Protein AF-A0AAY4EFX2-F1 (afdb_monomer_lite)

Organism: NCBI:txid299321

pLDDT: mean 73.31, std 17.43, range [32.59, 93.44]

Structure (mmCIF, N/CA/C/O backbone):
data_AF-A0AAY4EFX2-F1
#
_entry.id   AF-A0AAY4EFX2-F1
#
loop_
_atom_site.group_PDB
_atom_site.id
_atom_site.type_symbol
_atom_site.label_atom_id
_atom_site.label_alt_id
_atom_site.label_comp_id
_atom_site.label_asym_id
_atom_site.label_entity_id
_atom_site.label_seq_id
_atom_site.pdbx_PDB_ins_code
_atom_site.Cartn_x
_atom_site.Cartn_y
_atom_site.Cartn_z
_atom_site.occupancy
_atom_site.B_iso_or_equiv
_atom_site.auth_seq_id
_atom_site.auth_comp_id
_atom_site.auth_asym_id
_atom_site.auth_atom_id
_atom_site.pdbx_PDB_model_num
ATOM 1 N N . MET A 1 1 ? -46.826 48.406 72.264 1.00 43.81 1 MET A N 1
ATOM 2 C CA . MET A 1 1 ? -45.524 49.027 71.923 1.00 43.81 1 MET A CA 1
ATOM 3 C C . MET A 1 1 ? -44.466 47.951 71.667 1.00 43.81 1 MET A C 1
ATOM 5 O O . MET A 1 1 ? -44.009 47.354 72.629 1.00 43.81 1 MET A O 1
ATOM 9 N N . ARG A 1 2 ? -44.063 47.704 70.408 1.00 32.59 2 ARG A N 1
ATOM 10 C CA . ARG A 1 2 ? -42.670 47.373 70.015 1.00 32.59 2 ARG A CA 1
ATOM 11 C C . ARG A 1 2 ? -42.562 47.278 68.488 1.00 32.59 2 ARG A C 1
ATOM 13 O O . ARG A 1 2 ? -43.130 46.380 67.881 1.00 32.59 2 ARG A O 1
ATOM 20 N N . ARG A 1 3 ? -41.827 48.219 67.885 1.00 42.00 3 ARG A N 1
ATOM 21 C CA . ARG A 1 3 ? -41.323 48.131 66.506 1.00 42.00 3 ARG A CA 1
ATOM 22 C C . ARG A 1 3 ? -40.367 46.937 66.385 1.00 42.00 3 ARG A C 1
ATOM 24 O O . ARG A 1 3 ? -39.580 46.717 67.307 1.00 42.00 3 ARG A O 1
ATOM 31 N N . ARG A 1 4 ? -40.330 46.273 65.226 1.00 37.25 4 ARG A N 1
ATOM 32 C CA . ARG A 1 4 ? -39.107 45.631 64.718 1.00 37.25 4 ARG A CA 1
ATOM 33 C C . ARG A 1 4 ? -39.118 45.542 63.185 1.00 37.25 4 ARG A C 1
ATOM 35 O O . ARG A 1 4 ? -39.788 44.699 62.614 1.00 37.25 4 ARG A O 1
ATOM 42 N N . GLY A 1 5 ? -38.411 46.493 62.572 1.00 35.88 5 GLY A N 1
ATOM 43 C CA . GLY A 1 5 ? -37.223 46.231 61.751 1.00 35.88 5 GLY A CA 1
ATOM 44 C C . GLY A 1 5 ? -37.360 45.410 60.468 1.00 35.88 5 GLY A C 1
ATOM 45 O O . GLY A 1 5 ? -37.494 44.196 60.510 1.00 35.88 5 GLY A O 1
ATOM 46 N N . VAL A 1 6 ? -37.156 46.114 59.355 1.00 45.12 6 VAL A N 1
ATOM 47 C CA . VAL A 1 6 ? -36.721 45.650 58.029 1.00 45.12 6 VAL A CA 1
ATOM 48 C C . VAL A 1 6 ? -35.580 44.622 58.106 1.00 45.12 6 VAL A C 1
ATOM 50 O O . VAL A 1 6 ? -34.599 44.849 58.817 1.00 45.12 6 VAL A O 1
ATOM 53 N N . ARG A 1 7 ? -35.639 43.570 57.278 1.00 34.06 7 ARG A N 1
ATOM 54 C CA . ARG A 1 7 ? -34.443 42.971 56.664 1.00 34.06 7 ARG A CA 1
ATOM 55 C C . ARG A 1 7 ? -34.793 42.368 55.301 1.00 34.06 7 ARG A C 1
ATOM 57 O O . ARG A 1 7 ? -35.353 41.283 55.217 1.00 34.06 7 ARG A O 1
ATOM 64 N N . HIS A 1 8 ? -34.444 43.103 54.246 1.00 44.38 8 HIS A N 1
ATOM 65 C CA . HIS A 1 8 ? -34.065 42.505 52.970 1.00 44.38 8 HIS A CA 1
ATOM 66 C C . HIS A 1 8 ? -32.881 41.567 53.226 1.00 44.38 8 HIS A C 1
ATOM 68 O O . HIS A 1 8 ? -31.877 42.010 53.781 1.00 44.38 8 HIS A O 1
ATOM 74 N N . GLN A 1 9 ? -32.974 40.312 52.802 1.00 36.19 9 GLN A N 1
ATOM 75 C CA . GLN A 1 9 ? -31.798 39.494 52.533 1.00 36.19 9 GLN A CA 1
ATOM 76 C C . GLN A 1 9 ? -32.122 38.643 51.304 1.00 36.19 9 GLN A C 1
ATOM 78 O O . GLN A 1 9 ? -32.978 37.765 51.338 1.00 36.19 9 GLN A O 1
ATOM 83 N N . ASN A 1 10 ? -31.510 39.031 50.188 1.00 38.47 10 ASN A N 1
ATOM 84 C CA . ASN A 1 10 ? -31.510 38.299 48.933 1.00 38.47 10 ASN A CA 1
ATOM 85 C C . ASN A 1 10 ? -30.696 37.012 49.129 1.00 38.47 10 ASN A C 1
ATOM 87 O O . ASN A 1 10 ? -29.470 37.068 49.093 1.00 38.47 10 ASN A O 1
ATOM 91 N N . ASP A 1 11 ? -31.362 35.876 49.314 1.00 40.19 11 ASP A N 1
ATOM 92 C CA . ASP A 1 11 ? -30.741 34.549 49.262 1.00 40.19 11 ASP A CA 1
ATOM 93 C C . ASP A 1 11 ? -31.012 33.924 47.887 1.00 40.19 11 ASP A C 1
ATOM 95 O O . ASP A 1 11 ? -31.905 33.102 47.707 1.00 40.19 11 ASP A O 1
ATOM 99 N N . ALA A 1 12 ? -30.255 34.372 46.884 1.00 46.28 12 ALA A N 1
ATOM 100 C CA . ALA A 1 12 ? -30.229 33.780 45.545 1.00 46.28 12 ALA A CA 1
ATOM 101 C C . ALA A 1 12 ? -28.812 33.498 44.970 1.00 46.28 12 ALA A C 1
ATOM 103 O O . ALA A 1 12 ? -28.616 33.742 43.782 1.00 46.28 12 ALA A O 1
ATOM 104 N N . PRO A 1 13 ? -27.811 32.994 45.731 1.00 45.12 13 PRO A N 1
ATOM 105 C CA . PRO A 1 13 ? -26.557 32.528 45.121 1.00 45.12 13 PRO A CA 1
ATOM 106 C C . PRO A 1 13 ? -26.466 31.001 44.925 1.00 45.12 13 PRO A C 1
ATOM 108 O O . PRO A 1 13 ? -25.757 30.554 44.032 1.00 45.12 13 PRO A O 1
ATOM 111 N N . HIS A 1 14 ? -27.184 30.176 45.701 1.00 46.31 14 HIS A N 1
ATOM 112 C CA . HIS A 1 14 ? -26.973 28.715 45.676 1.00 46.31 14 HIS A CA 1
ATOM 113 C C . HIS A 1 14 ? -27.706 27.965 44.549 1.00 46.31 14 HIS A C 1
ATOM 115 O O . HIS A 1 14 ? -27.205 26.952 44.067 1.00 46.31 14 HIS A O 1
ATOM 121 N N . ASP A 1 15 ? -28.865 28.453 44.100 1.00 48.78 15 ASP A N 1
ATOM 122 C CA . ASP A 1 15 ? -29.673 27.772 43.071 1.00 48.78 15 ASP A CA 1
ATOM 123 C C . ASP A 1 15 ? -29.119 27.990 41.646 1.00 48.78 15 ASP A C 1
ATOM 125 O O . ASP A 1 15 ? -29.283 27.161 40.752 1.00 48.78 15 ASP A O 1
ATOM 129 N N . PHE A 1 16 ? -28.396 29.095 41.432 1.00 50.09 16 PHE A N 1
ATOM 130 C CA . PHE A 1 16 ? -27.839 29.455 40.127 1.00 50.09 16 PHE A CA 1
ATOM 131 C C . PHE A 1 16 ? -26.567 28.660 39.791 1.00 50.09 16 PHE A C 1
ATOM 133 O O . PHE A 1 16 ? -26.423 28.211 38.658 1.00 50.09 16 PHE A O 1
ATOM 140 N N . GLU A 1 17 ? -25.707 28.403 40.780 1.00 49.78 17 GLU A N 1
ATOM 141 C CA . GLU A 1 17 ? -24.505 27.556 40.662 1.00 49.78 17 GLU A CA 1
ATOM 142 C C . GLU A 1 17 ? -24.853 26.080 40.406 1.00 49.78 17 GLU A C 1
ATOM 144 O O . GLU A 1 17 ? -24.257 25.423 39.547 1.00 49.78 17 GLU A O 1
ATOM 149 N N . LEU A 1 18 ? -25.882 25.566 41.092 1.00 53.97 18 LEU A N 1
ATOM 150 C CA . LEU A 1 18 ? -26.442 24.238 40.824 1.00 53.97 18 LEU A CA 1
ATOM 151 C C . LEU A 1 18 ? -27.019 24.172 39.409 1.00 53.97 18 LEU A C 1
ATOM 153 O O . LEU A 1 18 ? -26.744 23.219 38.683 1.00 53.97 18 LEU A O 1
ATOM 157 N N . ARG A 1 19 ? -27.757 25.199 38.972 1.00 52.94 19 ARG A N 1
ATOM 158 C CA . ARG A 1 19 ? -28.318 25.250 37.616 1.00 52.94 19 ARG A CA 1
ATOM 159 C C . ARG A 1 19 ? -27.248 25.390 36.528 1.00 52.94 19 ARG A C 1
ATOM 161 O O . ARG A 1 19 ? -27.403 24.754 35.492 1.00 52.94 19 ARG A O 1
ATOM 168 N N . TRP A 1 20 ? -26.154 26.120 36.755 1.00 45.62 20 TRP A N 1
ATOM 169 C CA . TRP A 1 20 ? -24.999 26.190 35.842 1.00 45.62 20 TRP A CA 1
ATOM 170 C C . TRP A 1 20 ? -24.216 24.877 35.775 1.00 45.62 20 TRP A C 1
ATOM 172 O O . TRP A 1 20 ? -23.903 24.410 34.680 1.00 45.62 20 TRP A O 1
ATOM 182 N N . SER A 1 21 ? -23.982 24.224 36.916 1.00 54.12 21 SER A N 1
ATOM 183 C CA . SER A 1 21 ? -23.354 22.895 36.972 1.00 54.12 21 SER A CA 1
ATOM 184 C C . SER A 1 21 ? -24.217 21.827 36.287 1.00 54.12 21 SER A C 1
ATOM 186 O O . SER A 1 21 ? -23.715 20.947 35.583 1.00 54.12 21 SER A O 1
ATOM 188 N N . ILE A 1 22 ? -25.541 21.917 36.433 1.00 58.03 22 ILE A N 1
ATOM 189 C CA . ILE A 1 22 ? -26.504 21.035 35.766 1.00 58.03 22 ILE A CA 1
ATOM 190 C C . ILE A 1 22 ? -26.569 21.335 34.257 1.00 58.03 22 ILE A C 1
ATOM 192 O O . ILE A 1 22 ? -26.544 20.404 33.457 1.00 58.03 22 ILE A O 1
ATOM 196 N N . MET A 1 23 ? -26.579 22.603 33.838 1.00 54.47 23 MET A N 1
ATOM 197 C CA . MET A 1 23 ? -26.580 22.986 32.417 1.00 54.47 23 MET A CA 1
ATOM 198 C C . MET A 1 23 ? -25.284 22.540 31.714 1.00 54.47 23 MET A C 1
ATOM 200 O O . MET A 1 23 ? -25.347 21.943 30.640 1.00 54.47 23 MET A O 1
ATOM 204 N N . GLY A 1 24 ? -24.122 22.718 32.356 1.00 52.56 24 GLY A N 1
ATOM 205 C CA . GLY A 1 24 ? -22.825 22.262 31.842 1.00 52.56 24 GLY A CA 1
ATOM 206 C C . GLY A 1 24 ? -22.696 20.736 31.771 1.00 52.56 24 GLY A C 1
ATOM 207 O O . GLY A 1 24 ? -22.129 20.200 30.820 1.00 52.56 24 GLY A O 1
ATOM 208 N N . THR A 1 25 ? -23.282 19.998 32.722 1.00 56.84 25 THR A N 1
ATOM 209 C CA . THR A 1 25 ? -23.308 18.524 32.670 1.00 56.84 25 THR A CA 1
ATOM 210 C C . THR A 1 25 ? -24.313 17.973 31.657 1.00 56.84 25 THR A C 1
ATOM 212 O O . THR A 1 25 ? -24.047 16.924 31.064 1.00 56.84 25 THR A O 1
ATOM 215 N N . MET A 1 26 ? -25.441 18.650 31.412 1.00 52.22 26 MET A N 1
ATOM 216 C CA . MET A 1 26 ? -26.402 18.252 30.375 1.00 52.22 26 MET A CA 1
ATOM 217 C C . MET A 1 26 ? -25.864 18.504 28.959 1.00 52.22 26 MET A C 1
ATOM 219 O O . MET A 1 26 ? -26.000 17.629 28.100 1.00 52.22 26 MET A O 1
ATOM 223 N N . GLU A 1 27 ? -25.195 19.636 28.720 1.00 58.16 27 GLU A N 1
ATOM 224 C CA . GLU A 1 27 ? -24.593 19.951 27.419 1.00 58.16 27 GLU A CA 1
ATOM 225 C C . GLU A 1 27 ? -23.471 18.960 27.075 1.00 58.16 27 GLU A C 1
ATOM 227 O O . GLU A 1 27 ? -23.498 18.342 26.008 1.00 58.16 27 GLU A O 1
ATOM 232 N N . ASN A 1 28 ? -22.576 18.669 28.026 1.00 59.25 28 ASN A N 1
ATOM 233 C CA . ASN A 1 28 ? -21.470 17.733 27.815 1.00 59.25 28 ASN A CA 1
ATOM 234 C C . ASN A 1 28 ? -21.953 16.284 27.590 1.00 59.25 28 ASN A C 1
ATOM 236 O O . ASN A 1 28 ? -21.441 15.583 26.717 1.00 59.25 28 ASN A O 1
ATOM 240 N N . ARG A 1 29 ? -23.002 15.831 28.301 1.00 55.69 29 ARG A N 1
ATOM 241 C CA . ARG A 1 29 ? -23.616 14.516 28.037 1.00 55.69 29 ARG A CA 1
ATOM 242 C C . ARG A 1 29 ? -24.271 14.449 26.664 1.00 55.69 29 ARG A C 1
ATOM 244 O O . ARG A 1 29 ? -24.104 13.443 25.987 1.00 55.69 29 ARG A O 1
ATOM 251 N N . SER A 1 30 ? -24.969 15.495 26.228 1.00 60.31 30 SER A N 1
ATOM 252 C CA . SER A 1 30 ? -25.620 15.517 24.911 1.00 60.31 30 SER A CA 1
ATOM 253 C C . SER A 1 30 ? -24.613 15.485 23.750 1.00 60.31 30 SER A C 1
ATOM 255 O O . SER A 1 30 ? -24.856 14.827 22.735 1.00 60.31 30 SER A O 1
ATOM 257 N N . LEU A 1 31 ? -23.448 16.118 23.924 1.00 60.69 31 LEU A N 1
ATOM 258 C CA . LEU A 1 31 ? -22.344 16.094 22.965 1.00 60.69 31 LEU A CA 1
ATOM 259 C C . LEU A 1 31 ? -21.610 14.749 22.976 1.00 60.69 31 LEU A C 1
ATOM 261 O O . LEU A 1 31 ? -21.367 14.193 21.907 1.00 60.69 31 LEU A O 1
ATOM 265 N N . LEU A 1 32 ? -21.350 14.161 24.149 1.00 59.19 32 LEU A N 1
ATOM 266 C CA . LEU A 1 32 ? -20.822 12.794 24.261 1.00 59.19 32 LEU A CA 1
ATOM 267 C C . LEU A 1 32 ? -21.775 11.765 23.635 1.00 59.19 32 LEU A C 1
ATOM 269 O O . LEU A 1 32 ? -21.337 10.855 22.933 1.00 59.19 32 LEU A O 1
ATOM 273 N N . GLN A 1 33 ? -23.084 11.938 23.818 1.00 58.78 33 GLN A N 1
ATOM 274 C CA . GLN A 1 33 ? -24.111 11.072 23.241 1.00 58.78 33 GLN A CA 1
ATOM 275 C C . GLN A 1 33 ? -24.205 11.236 21.714 1.00 58.78 33 GLN A C 1
ATOM 277 O O . GLN A 1 33 ? -24.457 10.258 21.013 1.00 58.78 33 GLN A O 1
ATOM 282 N N . ARG A 1 34 ? -23.920 12.433 21.177 1.00 54.06 34 ARG A N 1
ATOM 283 C CA . ARG A 1 34 ? -23.767 12.665 19.728 1.00 54.06 34 ARG A CA 1
ATOM 284 C C . ARG A 1 34 ? -22.459 12.114 19.160 1.00 54.06 34 ARG A C 1
ATOM 286 O O . ARG A 1 34 ? -22.487 11.570 18.065 1.00 54.06 34 ARG A O 1
ATOM 293 N N . MET A 1 35 ? -21.340 12.190 19.883 1.00 54.47 35 MET A N 1
ATOM 294 C CA . MET A 1 35 ? -20.068 11.585 19.451 1.00 54.47 35 MET A CA 1
ATOM 295 C C . MET A 1 35 ? -20.099 10.049 19.516 1.00 54.47 35 MET A C 1
ATOM 297 O O . MET A 1 35 ? -19.477 9.384 18.694 1.00 54.47 35 MET A O 1
ATOM 301 N N . SER A 1 36 ? -20.872 9.477 20.448 1.00 55.66 36 SER A N 1
ATOM 302 C CA . SER A 1 36 ? -21.152 8.035 20.528 1.00 55.66 36 SER A CA 1
ATOM 303 C C . SER A 1 36 ? -21.983 7.526 19.346 1.00 55.66 36 SER A C 1
ATOM 305 O O . SER A 1 36 ? -21.881 6.350 18.990 1.00 55.66 36 SER A O 1
ATOM 307 N N . GLN A 1 37 ? -22.768 8.398 18.709 1.00 52.84 37 GLN A N 1
ATOM 308 C CA . GLN A 1 37 ? -23.411 8.123 17.429 1.00 52.84 37 GLN A CA 1
ATOM 309 C C . GLN A 1 37 ? -22.451 8.413 16.271 1.00 52.84 37 GLN A C 1
ATOM 311 O O . GLN A 1 37 ? -22.766 9.167 15.352 1.00 52.84 37 GLN A O 1
ATOM 316 N N . ALA A 1 38 ? -21.284 7.765 16.271 1.00 53.69 38 ALA A N 1
ATOM 317 C CA . ALA A 1 38 ? -20.616 7.504 15.005 1.00 53.69 38 ALA A CA 1
ATOM 318 C C . ALA A 1 38 ? -21.643 6.773 14.117 1.00 53.69 38 ALA A C 1
ATOM 320 O O . ALA A 1 38 ? -22.212 5.772 14.575 1.00 53.69 38 ALA A O 1
ATOM 321 N N . PRO A 1 39 ? -21.955 7.262 12.900 1.00 58.03 39 PRO A N 1
ATOM 322 C CA . PRO A 1 39 ? -22.850 6.554 11.998 1.00 58.03 39 PRO A CA 1
ATOM 323 C C . PRO A 1 39 ? -22.307 5.137 11.873 1.00 58.03 39 PRO A C 1
ATOM 325 O O . PRO A 1 39 ? -21.184 4.970 11.403 1.00 58.03 39 PRO A O 1
ATOM 328 N N . ARG A 1 40 ? -23.043 4.124 12.355 1.00 57.47 40 ARG A N 1
ATOM 329 C CA . ARG A 1 40 ? -22.640 2.732 12.140 1.00 57.47 40 ARG A CA 1
ATOM 330 C C . ARG A 1 40 ? -22.574 2.577 10.623 1.00 57.47 40 ARG A C 1
ATOM 332 O O . ARG A 1 40 ? -23.629 2.695 9.993 1.00 57.47 40 ARG A O 1
ATOM 339 N N . PRO A 1 41 ? -21.380 2.420 10.021 1.00 62.03 41 PRO A N 1
ATOM 340 C CA . PRO A 1 41 ? -21.295 2.289 8.580 1.00 62.03 41 PRO A CA 1
ATOM 341 C C . PRO A 1 41 ? -22.174 1.107 8.191 1.00 62.03 41 PRO A C 1
ATOM 343 O O . PRO A 1 41 ? -22.171 0.071 8.862 1.00 62.03 41 PRO A O 1
ATOM 346 N N . SER A 1 42 ? -22.990 1.292 7.158 1.00 79.06 42 SER A N 1
ATOM 347 C CA . SER A 1 42 ? -23.932 0.277 6.703 1.00 79.06 42 SER A CA 1
ATOM 348 C C . SER A 1 42 ? -23.177 -1.041 6.516 1.00 79.06 42 SER A C 1
ATOM 350 O O . SER A 1 42 ? -22.123 -1.050 5.883 1.00 79.06 42 SER A O 1
ATOM 352 N N . VAL A 1 43 ? -23.707 -2.160 7.017 1.00 81.19 43 VAL A N 1
ATOM 353 C CA . VAL A 1 43 ? -23.150 -3.508 6.778 1.00 81.19 43 VAL A CA 1
ATOM 354 C C . VAL A 1 43 ? -22.694 -3.723 5.320 1.00 81.19 43 VAL A C 1
ATOM 356 O O . VAL A 1 43 ? -21.578 -4.207 5.129 1.00 81.19 43 VAL A O 1
ATOM 359 N N . PRO A 1 44 ? -23.446 -3.299 4.277 1.00 83.06 44 PRO A N 1
ATOM 360 C CA . PRO A 1 44 ? -22.957 -3.393 2.899 1.00 83.06 44 PRO A CA 1
ATOM 361 C C . PRO A 1 44 ? -21.695 -2.561 2.624 1.00 83.06 44 PRO A C 1
ATOM 363 O O . PRO A 1 44 ? -20.811 -3.036 1.923 1.00 83.06 44 PRO A O 1
ATOM 366 N N . VAL A 1 45 ? -21.557 -1.362 3.197 1.00 84.88 45 VAL A N 1
ATOM 367 C CA . VAL A 1 45 ? -20.355 -0.517 3.053 1.00 84.88 45 VAL A CA 1
ATOM 368 C C . VAL A 1 45 ? -19.138 -1.194 3.683 1.00 84.88 45 VAL A C 1
ATOM 370 O O . VAL A 1 45 ? -18.060 -1.192 3.091 1.00 84.88 45 VAL A O 1
ATOM 373 N N . LEU A 1 46 ? -19.310 -1.837 4.841 1.00 81.75 46 LEU A N 1
ATOM 374 C CA . LEU A 1 46 ? -18.244 -2.602 5.489 1.00 81.75 46 LEU A CA 1
ATOM 375 C C . LEU A 1 46 ? -17.795 -3.791 4.631 1.00 81.75 46 LEU A C 1
ATOM 377 O O . LEU A 1 46 ? -16.596 -3.966 4.414 1.00 81.75 46 LEU A O 1
ATOM 381 N N . ILE A 1 47 ? -18.739 -4.562 4.085 1.00 84.62 47 ILE A N 1
ATOM 382 C CA . ILE A 1 47 ? -18.437 -5.697 3.198 1.00 84.62 47 ILE A CA 1
ATOM 383 C C . ILE A 1 47 ? -17.713 -5.214 1.938 1.00 84.62 47 ILE A C 1
ATOM 385 O O . ILE A 1 47 ? -16.671 -5.758 1.578 1.00 84.62 47 ILE A O 1
ATOM 389 N N . ILE A 1 48 ? -18.221 -4.157 1.302 1.00 85.81 48 ILE A N 1
ATOM 390 C CA . ILE A 1 48 ? -17.615 -3.567 0.107 1.00 85.81 48 ILE A CA 1
ATOM 391 C C . ILE A 1 48 ? -16.181 -3.108 0.411 1.00 85.81 48 ILE A C 1
ATOM 393 O O . ILE A 1 48 ? -15.260 -3.455 -0.326 1.00 85.81 48 ILE A O 1
ATOM 397 N N . SER A 1 49 ? -15.960 -2.402 1.524 1.00 85.12 49 SER A N 1
ATOM 398 C CA . SER A 1 49 ? -14.621 -1.944 1.921 1.00 85.12 49 SER A CA 1
ATOM 399 C C . SER A 1 49 ? -13.639 -3.101 2.146 1.00 85.12 49 SER A C 1
ATOM 401 O O . SER A 1 49 ? -12.491 -3.028 1.705 1.00 85.12 49 SER A O 1
ATOM 403 N N . LYS A 1 50 ? -14.098 -4.204 2.754 1.00 84.12 50 LYS A N 1
ATOM 404 C CA . LYS A 1 50 ? -13.305 -5.424 2.957 1.00 84.12 50 LYS A CA 1
ATOM 405 C C . LYS A 1 50 ? -12.937 -6.087 1.631 1.00 84.12 50 LYS A C 1
ATOM 407 O O . LYS A 1 50 ? -11.789 -6.484 1.463 1.00 84.12 50 LYS A O 1
ATOM 412 N N . ILE A 1 51 ? -13.870 -6.168 0.680 1.00 86.88 51 ILE A N 1
ATOM 41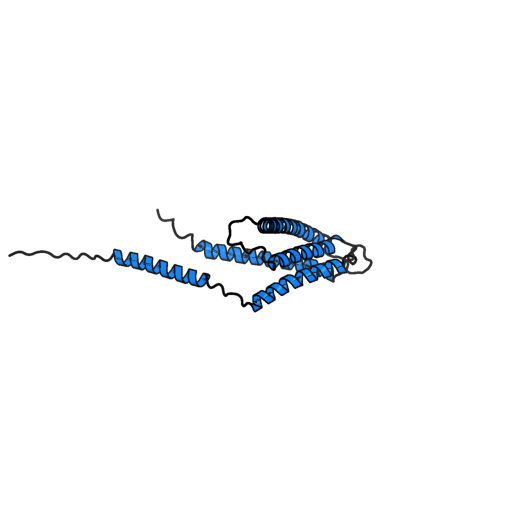3 C CA . ILE A 1 51 ? -13.603 -6.729 -0.654 1.00 86.88 51 ILE A CA 1
ATOM 414 C C . ILE A 1 51 ? -12.549 -5.894 -1.384 1.00 86.88 51 ILE A C 1
ATOM 416 O O . ILE A 1 51 ? -11.586 -6.454 -1.904 1.00 86.88 51 ILE A O 1
ATOM 420 N N . PHE A 1 52 ? -12.680 -4.565 -1.380 1.00 85.38 52 PHE A N 1
ATOM 421 C CA . PHE A 1 52 ? -11.684 -3.683 -1.994 1.00 85.38 52 PHE A CA 1
ATOM 422 C C . PHE A 1 52 ? -10.302 -3.825 -1.345 1.00 85.38 52 PHE A C 1
ATOM 424 O O . PHE A 1 52 ? -9.301 -3.894 -2.061 1.00 85.38 52 PHE A O 1
ATOM 431 N N . MET A 1 53 ? -10.240 -3.944 -0.014 1.00 83.50 53 MET A N 1
ATOM 432 C CA . MET A 1 53 ? -8.986 -4.186 0.706 1.00 83.50 53 MET A CA 1
ATOM 433 C C . MET A 1 53 ? -8.304 -5.501 0.328 1.00 83.50 53 MET A C 1
ATOM 435 O O . MET A 1 53 ? -7.085 -5.566 0.401 1.00 83.50 53 MET A O 1
ATOM 439 N N . VAL A 1 54 ? -9.052 -6.527 -0.085 1.00 87.50 54 VAL A N 1
ATOM 440 C CA . VAL A 1 54 ? -8.497 -7.823 -0.514 1.00 87.50 54 VAL A CA 1
ATOM 441 C C . VAL A 1 54 ? -8.186 -7.839 -2.014 1.00 87.50 54 VAL A C 1
ATOM 443 O O . VAL A 1 54 ? -7.198 -8.435 -2.433 1.00 87.50 54 VAL A O 1
ATOM 446 N N . ALA A 1 55 ? -8.970 -7.145 -2.839 1.00 90.75 55 ALA A N 1
ATOM 447 C CA . ALA A 1 55 ? -8.752 -7.083 -4.283 1.00 90.75 55 ALA A CA 1
ATOM 448 C C . ALA A 1 55 ? -7.421 -6.402 -4.646 1.00 90.75 55 ALA A C 1
ATOM 450 O O . ALA A 1 55 ? -6.672 -6.908 -5.481 1.00 90.75 55 ALA A O 1
ATOM 451 N N . LEU A 1 56 ? -7.093 -5.285 -3.988 1.00 87.62 56 LEU A N 1
ATOM 452 C CA . LEU A 1 56 ? -5.842 -4.556 -4.217 1.00 87.62 56 LEU A CA 1
ATOM 453 C C . LEU A 1 56 ? -4.584 -5.425 -4.015 1.00 87.62 56 LEU A C 1
ATOM 455 O O . LEU A 1 56 ? -3.789 -5.528 -4.953 1.00 87.62 56 LEU A O 1
ATOM 459 N N . PRO A 1 57 ? -4.382 -6.112 -2.878 1.00 89.94 57 PRO A N 1
ATOM 460 C CA . PRO A 1 57 ? -3.192 -6.925 -2.678 1.00 89.94 57 PRO A CA 1
ATOM 461 C C . PRO A 1 57 ? -3.178 -8.176 -3.571 1.00 89.94 57 PRO A C 1
ATOM 463 O O . PRO A 1 57 ? -2.101 -8.586 -3.996 1.00 89.94 57 PRO A O 1
ATOM 466 N N . ILE A 1 58 ? -4.333 -8.723 -3.983 1.00 91.75 58 ILE A N 1
ATOM 467 C CA . ILE A 1 58 ? -4.375 -9.771 -5.024 1.00 91.75 58 ILE A CA 1
ATOM 468 C C . ILE A 1 58 ? -3.790 -9.249 -6.338 1.00 91.75 58 ILE A C 1
ATOM 470 O O . ILE A 1 58 ? -2.954 -9.917 -6.947 1.00 91.75 58 ILE A O 1
ATOM 474 N N . THR A 1 59 ? -4.181 -8.044 -6.767 1.00 92.25 59 THR A N 1
ATOM 475 C CA . THR A 1 59 ? -3.612 -7.451 -7.986 1.00 92.25 59 THR A CA 1
ATOM 476 C C . THR A 1 59 ? -2.115 -7.182 -7.853 1.00 92.25 59 THR A C 1
ATOM 478 O O . THR A 1 59 ? -1.381 -7.431 -8.806 1.00 92.25 59 THR A O 1
ATOM 481 N N . GLN A 1 60 ? -1.633 -6.770 -6.673 1.00 90.44 60 GLN A N 1
ATOM 482 C CA . GLN A 1 60 ? -0.198 -6.607 -6.415 1.00 90.44 60 GLN A CA 1
ATOM 483 C C . GLN A 1 60 ? 0.563 -7.929 -6.553 1.00 90.44 60 GLN A C 1
ATOM 485 O O . G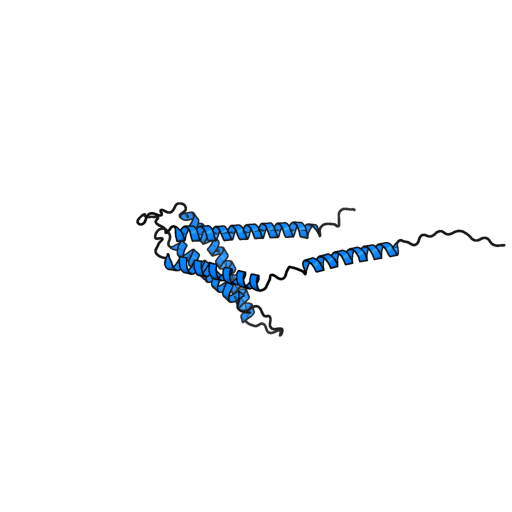LN A 1 60 ? 1.595 -7.976 -7.220 1.00 90.44 60 GLN A O 1
ATOM 490 N N . VAL A 1 61 ? 0.030 -9.019 -5.996 1.00 93.25 61 VAL A N 1
ATOM 491 C CA . VAL A 1 61 ? 0.638 -10.352 -6.105 1.00 93.25 61 VAL A CA 1
ATOM 492 C C . VAL A 1 61 ? 0.626 -10.858 -7.550 1.00 93.25 61 VAL A C 1
ATOM 494 O O . VAL A 1 61 ? 1.634 -11.377 -8.035 1.00 93.25 61 VAL A O 1
ATOM 497 N N . ALA A 1 62 ? -0.479 -10.670 -8.273 1.00 93.44 62 ALA A N 1
ATOM 498 C CA . ALA A 1 62 ? -0.590 -11.071 -9.674 1.00 93.44 62 ALA A CA 1
ATOM 499 C C . ALA A 1 62 ? 0.391 -10.294 -10.567 1.00 93.44 62 ALA A C 1
ATOM 501 O O . ALA A 1 62 ? 1.154 -10.896 -11.315 1.00 93.44 62 ALA A O 1
ATOM 502 N N . ILE A 1 63 ? 0.434 -8.964 -10.451 1.00 90.56 63 ILE A N 1
ATOM 503 C CA . ILE A 1 63 ? 1.341 -8.125 -11.247 1.00 90.56 63 ILE A CA 1
ATOM 504 C C . ILE A 1 63 ? 2.801 -8.415 -10.880 1.00 90.56 63 ILE A C 1
ATOM 506 O O . ILE A 1 63 ? 3.629 -8.579 -11.773 1.00 90.56 63 ILE A O 1
ATOM 510 N N . GLY A 1 64 ? 3.120 -8.538 -9.589 1.00 88.25 64 GLY A N 1
ATOM 511 C CA . GLY A 1 64 ? 4.475 -8.843 -9.129 1.00 88.25 64 GLY A CA 1
ATOM 512 C C . GLY A 1 64 ? 4.989 -10.203 -9.610 1.00 88.25 64 GLY A C 1
ATOM 513 O O . GLY A 1 64 ? 6.166 -10.320 -9.938 1.00 88.25 64 GLY A O 1
ATOM 514 N N . SER A 1 65 ? 4.118 -11.216 -9.700 1.00 89.38 65 SER A N 1
ATOM 515 C CA . SER A 1 65 ? 4.488 -12.566 -10.157 1.00 89.38 65 SER A CA 1
ATOM 516 C C . SER A 1 65 ? 4.545 -12.705 -11.680 1.00 89.38 65 SER A C 1
ATOM 518 O O . SER A 1 65 ? 5.480 -13.318 -12.193 1.00 89.38 65 SER A O 1
ATOM 520 N N . VAL A 1 66 ? 3.589 -12.123 -12.413 1.00 88.25 66 VAL A N 1
ATOM 521 C CA . VAL A 1 66 ? 3.536 -12.204 -13.883 1.00 88.25 66 VAL A CA 1
ATOM 522 C C . VAL A 1 66 ? 4.689 -11.429 -14.512 1.00 88.25 66 VAL A C 1
ATOM 524 O O . VAL A 1 66 ? 5.391 -11.964 -15.363 1.00 88.25 66 VAL A O 1
ATOM 527 N N . TYR A 1 67 ? 4.939 -10.205 -14.046 1.00 83.94 67 TYR A N 1
ATOM 528 C CA . TYR A 1 67 ? 5.957 -9.320 -14.619 1.00 83.94 67 TYR A CA 1
ATOM 529 C C . TYR A 1 67 ? 7.335 -9.466 -13.957 1.00 83.94 67 TYR A C 1
ATOM 531 O O . TYR A 1 67 ? 8.206 -8.607 -14.114 1.00 83.94 67 TYR A O 1
ATOM 539 N N . LEU A 1 68 ? 7.568 -10.561 -13.226 1.00 79.44 68 LEU A N 1
ATOM 540 C CA . LEU A 1 68 ? 8.807 -10.798 -12.480 1.00 79.44 68 LEU A CA 1
ATOM 541 C C . LEU A 1 68 ? 10.045 -10.865 -13.395 1.00 79.44 68 LEU A C 1
ATOM 543 O O . LEU A 1 68 ? 11.154 -10.551 -12.968 1.00 79.44 68 LEU A O 1
ATOM 547 N N . LYS A 1 69 ? 9.856 -11.228 -14.671 1.00 75.44 69 LYS A N 1
ATOM 548 C CA . LYS A 1 69 ? 10.918 -11.309 -15.690 1.00 75.44 69 LYS A CA 1
ATOM 549 C C . LYS A 1 69 ? 10.902 -10.161 -16.708 1.00 75.44 69 LYS A C 1
ATOM 551 O O . LYS A 1 69 ? 11.828 -10.060 -17.505 1.00 75.44 69 LYS A O 1
ATOM 556 N N . ASP A 1 70 ? 9.908 -9.277 -16.655 1.00 75.88 70 ASP A N 1
ATOM 557 C CA . ASP A 1 70 ? 9.688 -8.215 -17.651 1.00 75.88 70 ASP A CA 1
ATOM 558 C C . ASP A 1 70 ? 10.373 -6.875 -17.300 1.00 75.88 70 ASP A C 1
ATOM 560 O O . ASP A 1 70 ? 10.121 -5.853 -17.942 1.00 75.88 70 ASP A O 1
ATOM 564 N N . CYS A 1 71 ? 11.246 -6.869 -16.285 1.00 74.94 71 CYS A N 1
ATOM 565 C CA . CYS A 1 71 ? 12.111 -5.739 -15.920 1.00 74.94 71 CYS A CA 1
ATOM 566 C C . CYS A 1 71 ? 13.539 -6.220 -15.594 1.00 74.94 71 CYS A C 1
ATOM 568 O O . CYS A 1 71 ? 13.888 -6.338 -14.416 1.00 74.94 71 CYS A O 1
ATOM 570 N N . PRO A 1 72 ? 14.383 -6.496 -16.610 1.00 68.38 72 PRO A N 1
ATOM 571 C CA . PRO A 1 72 ? 15.795 -6.825 -16.403 1.00 68.38 72 PRO A CA 1
ATOM 572 C C . PRO A 1 72 ? 16.580 -5.681 -15.745 1.00 68.38 72 PRO A C 1
ATOM 574 O O . PRO A 1 72 ? 17.537 -5.950 -15.028 1.00 68.38 72 PRO A O 1
ATOM 577 N N . ALA A 1 73 ? 16.144 -4.429 -15.927 1.00 66.69 73 ALA A N 1
ATOM 578 C CA . ALA A 1 73 ? 16.789 -3.254 -15.344 1.00 66.69 73 ALA A CA 1
ATOM 579 C C . ALA A 1 73 ? 16.821 -3.275 -13.808 1.00 66.69 73 ALA A C 1
ATOM 581 O O . ALA A 1 73 ? 17.767 -2.788 -13.200 1.00 66.69 73 ALA A O 1
ATOM 582 N N . GLN A 1 74 ? 15.776 -3.816 -13.167 1.00 69.69 74 GLN A N 1
ATOM 583 C CA . GLN A 1 74 ? 15.674 -3.833 -11.709 1.00 69.69 74 GLN A CA 1
ATOM 584 C C . GLN A 1 74 ? 14.734 -4.953 -11.245 1.00 69.69 74 GLN A C 1
ATOM 586 O O . GLN A 1 74 ? 13.528 -4.757 -11.077 1.00 69.69 74 GLN A O 1
ATOM 591 N N . HIS A 1 75 ? 15.298 -6.133 -10.977 1.00 80.69 75 HIS A N 1
ATOM 592 C CA . HIS A 1 75 ? 14.537 -7.305 -10.519 1.00 80.69 75 HIS A CA 1
ATOM 593 C C . HIS A 1 75 ? 13.852 -7.094 -9.152 1.00 80.69 75 HIS A C 1
ATOM 595 O O . HIS A 1 75 ? 12.905 -7.791 -8.801 1.00 80.69 75 HIS A O 1
ATOM 601 N N . TYR A 1 76 ? 14.295 -6.094 -8.384 1.00 83.44 76 TYR A N 1
ATOM 602 C CA . TYR A 1 76 ? 13.774 -5.799 -7.050 1.00 83.44 76 TYR A CA 1
ATOM 603 C C . TYR A 1 76 ? 12.397 -5.116 -7.045 1.00 83.44 76 TYR A C 1
ATOM 605 O O . TYR A 1 76 ? 11.690 -5.211 -6.047 1.00 83.44 76 TYR A O 1
ATOM 613 N N . ILE A 1 77 ? 11.962 -4.477 -8.140 1.00 86.06 77 ILE A N 1
ATOM 614 C CA . ILE A 1 77 ? 10.643 -3.810 -8.205 1.00 86.06 77 ILE A CA 1
ATOM 615 C C . ILE A 1 77 ? 9.484 -4.818 -8.220 1.00 86.06 77 ILE A C 1
ATOM 617 O O . ILE A 1 77 ? 8.590 -4.685 -7.383 1.00 86.06 77 ILE A O 1
ATOM 621 N N . PRO A 1 78 ? 9.462 -5.840 -9.102 1.00 85.94 78 PRO A N 1
ATOM 622 C CA . PRO A 1 78 ? 8.441 -6.885 -9.023 1.00 85.94 78 PRO A CA 1
ATOM 623 C C . PRO A 1 78 ? 8.426 -7.576 -7.659 1.00 85.94 78 PRO A C 1
ATOM 625 O O . PRO A 1 78 ? 7.354 -7.787 -7.095 1.00 85.94 78 PRO A O 1
ATOM 628 N N . VAL A 1 79 ? 9.604 -7.864 -7.092 1.00 89.25 79 VAL A N 1
ATOM 629 C CA . VAL A 1 79 ? 9.729 -8.477 -5.761 1.00 89.25 79 VAL A CA 1
ATOM 630 C C . VAL A 1 79 ? 9.153 -7.561 -4.678 1.00 89.25 79 VAL A C 1
ATOM 632 O O . VAL A 1 79 ? 8.423 -8.033 -3.811 1.00 89.25 79 VAL A O 1
ATOM 635 N N . TYR A 1 80 ? 9.399 -6.252 -4.748 1.00 89.31 80 TYR A N 1
ATOM 636 C CA . TYR A 1 80 ? 8.819 -5.260 -3.841 1.00 89.31 80 TYR A CA 1
ATOM 637 C C . TYR A 1 80 ? 7.292 -5.305 -3.811 1.00 89.31 80 TYR A C 1
ATOM 639 O O . TYR A 1 80 ? 6.695 -5.437 -2.735 1.00 89.31 80 TYR A O 1
ATOM 647 N N . VAL A 1 81 ? 6.671 -5.225 -4.989 1.00 89.81 81 VAL A N 1
ATOM 648 C CA . VAL A 1 81 ? 5.210 -5.230 -5.146 1.00 89.81 81 VAL A CA 1
ATOM 649 C C . VAL A 1 81 ? 4.619 -6.581 -4.731 1.00 89.81 81 VAL A C 1
ATOM 651 O O . VAL A 1 81 ? 3.591 -6.627 -4.060 1.00 89.81 81 VAL A O 1
ATOM 654 N N . LEU A 1 82 ? 5.293 -7.682 -5.063 1.00 92.12 82 LEU A N 1
ATOM 655 C CA . LEU A 1 82 ? 4.879 -9.029 -4.679 1.00 92.12 82 LEU A CA 1
ATOM 656 C C . LEU A 1 82 ? 4.874 -9.204 -3.156 1.00 92.12 82 LEU A C 1
ATOM 658 O O . LEU A 1 82 ? 3.861 -9.588 -2.579 1.00 92.12 82 LEU A O 1
ATOM 662 N N . VAL A 1 83 ? 5.997 -8.906 -2.502 1.00 91.44 83 VAL A N 1
ATOM 663 C CA . VAL A 1 83 ? 6.170 -9.095 -1.057 1.00 91.44 83 VAL A CA 1
ATOM 664 C C . VAL A 1 83 ? 5.197 -8.210 -0.276 1.00 91.44 83 VAL A C 1
ATOM 666 O O . VAL A 1 83 ? 4.517 -8.698 0.625 1.00 91.44 83 VAL A O 1
ATOM 669 N N . SER A 1 84 ? 5.064 -6.935 -0.656 1.00 89.56 84 SER A N 1
ATOM 670 C CA . SER A 1 84 ? 4.094 -6.022 -0.032 1.00 89.56 84 SER A CA 1
ATOM 671 C C . SER A 1 84 ? 2.648 -6.510 -0.190 1.00 89.56 84 SER A C 1
ATOM 673 O O . SER A 1 84 ? 1.904 -6.511 0.793 1.00 89.56 84 SER A O 1
ATOM 675 N N . GLY A 1 85 ? 2.275 -7.019 -1.369 1.00 90.69 85 GLY A N 1
ATOM 676 C CA . GLY A 1 85 ? 0.964 -7.625 -1.609 1.00 90.69 85 GLY A CA 1
ATOM 677 C C . GLY A 1 85 ? 0.706 -8.875 -0.760 1.00 90.69 85 GLY A C 1
ATOM 678 O O . GLY A 1 85 ? -0.375 -9.015 -0.190 1.00 90.69 85 GLY A O 1
ATOM 679 N N . VAL A 1 86 ? 1.697 -9.761 -0.603 1.00 92.38 86 VAL A N 1
ATOM 680 C CA . VAL A 1 86 ? 1.567 -10.969 0.235 1.00 92.38 86 VAL A CA 1
ATOM 681 C C . VAL A 1 86 ? 1.351 -10.601 1.701 1.00 92.38 86 VAL A C 1
ATOM 683 O O . VAL A 1 86 ? 0.411 -11.097 2.320 1.00 92.38 86 VAL A O 1
ATOM 686 N N . PHE A 1 87 ? 2.173 -9.712 2.263 1.00 90.94 87 PHE A N 1
ATOM 687 C CA . PHE A 1 87 ? 2.008 -9.287 3.656 1.00 90.94 87 PHE A CA 1
ATOM 688 C C . PHE A 1 87 ? 0.662 -8.584 3.882 1.00 90.94 87 PHE A C 1
ATOM 690 O O . PHE A 1 87 ? -0.008 -8.866 4.875 1.00 90.94 87 PHE A O 1
ATOM 697 N N . ALA A 1 88 ? 0.210 -7.746 2.943 1.00 88.88 88 ALA A N 1
ATOM 698 C CA . ALA A 1 88 ? -1.108 -7.112 3.005 1.00 88.88 88 ALA A CA 1
ATOM 699 C C . ALA A 1 88 ? -2.267 -8.125 2.925 1.00 88.88 88 ALA A C 1
ATOM 701 O O . ALA A 1 88 ? -3.257 -7.988 3.651 1.00 88.88 88 ALA A O 1
ATOM 702 N N . LEU A 1 89 ? -2.145 -9.174 2.102 1.00 90.25 89 LEU A N 1
ATOM 703 C CA . LEU A 1 89 ? -3.101 -10.285 2.064 1.00 90.25 89 LEU A CA 1
ATOM 704 C C . LEU A 1 89 ? -3.149 -11.029 3.398 1.00 90.25 89 LEU A C 1
ATOM 706 O O . LEU A 1 89 ? -4.236 -11.261 3.921 1.00 90.25 89 LEU A O 1
ATOM 710 N N . VAL A 1 90 ? -1.992 -11.363 3.971 1.00 88.12 90 VAL A N 1
ATOM 711 C CA . VAL A 1 90 ? -1.907 -12.043 5.272 1.00 88.12 90 VAL A CA 1
ATOM 712 C C . VAL A 1 90 ? -2.565 -11.200 6.365 1.00 88.12 90 VAL A C 1
ATOM 714 O O . VAL A 1 90 ? -3.378 -11.727 7.120 1.00 88.12 90 VAL A O 1
ATOM 717 N N . LEU A 1 91 ? -2.306 -9.890 6.412 1.00 84.88 91 LEU A N 1
ATOM 718 C CA . LEU A 1 91 ? -2.977 -8.973 7.345 1.00 84.88 91 LEU A CA 1
ATOM 719 C C . LEU A 1 91 ? -4.491 -8.923 7.122 1.00 84.88 91 LEU A C 1
ATOM 721 O O . LEU A 1 91 ? -5.261 -8.921 8.083 1.00 84.88 91 LEU A O 1
ATOM 725 N N . SER A 1 92 ? -4.929 -8.912 5.863 1.00 85.38 92 SER A N 1
ATOM 726 C CA . SER A 1 92 ? -6.352 -8.902 5.513 1.00 85.38 92 SER A CA 1
ATOM 727 C C . SER A 1 92 ? -7.049 -10.187 5.957 1.00 85.38 92 SER A C 1
ATOM 729 O O . SER A 1 92 ? -8.153 -10.124 6.499 1.00 85.38 92 SER A O 1
ATOM 731 N N . LEU A 1 93 ? -6.392 -11.339 5.790 1.00 83.56 93 LEU A N 1
ATOM 732 C CA . LEU A 1 93 ? -6.869 -12.633 6.271 1.00 83.56 93 LEU A CA 1
ATOM 733 C C . LEU A 1 93 ? -6.928 -12.656 7.799 1.00 83.56 93 LEU A C 1
ATOM 735 O O . LEU A 1 93 ? -7.981 -12.961 8.346 1.00 83.56 93 LEU A O 1
ATOM 739 N N . LEU A 1 94 ? -5.863 -12.238 8.488 1.00 80.25 94 LEU A N 1
ATOM 740 C CA . LEU A 1 94 ? -5.838 -12.128 9.953 1.00 80.25 94 LEU A CA 1
ATOM 741 C C . LEU A 1 94 ? -6.929 -11.193 10.489 1.00 80.25 94 LEU A C 1
ATOM 743 O O . LEU A 1 94 ? -7.490 -11.457 11.540 1.00 80.25 94 LEU A O 1
ATOM 747 N N . SER A 1 95 ? -7.272 -10.140 9.744 1.00 75.56 95 SER A N 1
ATOM 748 C CA . SER A 1 95 ? -8.354 -9.204 10.084 1.00 75.56 95 SER A CA 1
ATOM 749 C C . SER A 1 95 ? -9.758 -9.735 9.770 1.00 75.56 95 SER A C 1
ATOM 751 O O . SER A 1 95 ? -10.751 -9.096 10.128 1.00 75.56 95 SER A O 1
ATOM 753 N N . CYS A 1 96 ? -9.867 -10.816 8.997 1.00 73.00 96 CYS A N 1
ATOM 754 C CA . CYS A 1 96 ? -11.117 -11.541 8.762 1.00 73.00 96 CYS A CA 1
ATOM 755 C C . CYS A 1 96 ? -11.253 -12.734 9.712 1.00 73.00 96 CYS A C 1
ATOM 757 O O . CYS A 1 96 ? -12.371 -13.129 10.033 1.00 73.00 96 CYS A O 1
ATOM 759 N N . LEU A 1 97 ? -10.131 -13.288 10.174 1.00 73.75 97 LEU A N 1
ATOM 760 C CA . LEU A 1 97 ? -10.115 -14.266 11.245 1.00 73.75 97 LEU A CA 1
ATOM 761 C C . LEU A 1 97 ? -10.407 -13.557 12.582 1.00 73.75 97 LEU A C 1
ATOM 763 O O . LEU A 1 97 ? -9.851 -12.496 12.860 1.00 73.75 97 LEU A O 1
ATOM 767 N N . PRO A 1 98 ? -11.252 -14.130 13.449 1.00 58.16 98 PRO A N 1
ATOM 768 C CA . PRO A 1 98 ? -11.540 -13.599 14.778 1.00 58.16 98 PRO A CA 1
ATOM 769 C C . PRO A 1 98 ? -10.377 -13.852 15.754 1.00 58.16 98 PRO A C 1
ATOM 771 O O . PRO A 1 98 ? -10.582 -14.308 16.872 1.00 58.16 98 PRO A O 1
ATOM 774 N N . CYS A 1 99 ? -9.139 -13.518 15.376 1.00 55.62 99 CYS A N 1
ATOM 775 C CA . CYS A 1 99 ? -7.982 -13.543 16.280 1.00 55.62 99 CYS A CA 1
ATOM 776 C C . CYS A 1 99 ? -8.057 -12.468 17.390 1.00 55.62 99 CYS A C 1
ATOM 778 O O . CYS A 1 99 ? -7.115 -12.331 18.163 1.00 55.62 99 CYS A O 1
ATOM 780 N N . ALA A 1 100 ? -9.165 -11.719 17.457 1.00 49.84 100 ALA A N 1
ATOM 781 C CA . ALA A 1 100 ? -9.445 -10.640 18.400 1.00 49.84 100 ALA A CA 1
ATOM 782 C C . ALA A 1 100 ? -10.762 -10.829 19.185 1.00 49.84 100 ALA A C 1
ATOM 784 O O . ALA A 1 100 ? -11.210 -9.887 19.833 1.00 49.84 100 ALA A O 1
ATOM 785 N N . GLN A 1 101 ? -11.408 -12.005 19.139 1.00 48.56 101 GLN A N 1
ATOM 786 C CA . GLN A 1 101 ? -12.376 -12.325 20.194 1.00 48.56 101 GLN A CA 1
ATOM 787 C C . GLN A 1 101 ? -11.576 -12.674 21.448 1.00 48.56 101 GLN A C 1
ATOM 789 O O . GLN A 1 101 ? -11.029 -13.770 21.547 1.00 48.56 101 GLN A O 1
ATOM 794 N N . GLU A 1 102 ? -11.465 -11.718 22.371 1.00 49.75 102 GLU A N 1
ATOM 795 C CA . GLU A 1 102 ? -11.118 -12.019 23.758 1.00 49.75 102 GLU A CA 1
ATOM 796 C C . GLU A 1 102 ? -12.097 -13.096 24.252 1.00 49.75 102 GLU A C 1
ATOM 798 O O . GLU A 1 102 ? -13.310 -12.870 24.226 1.00 49.75 102 GLU A O 1
ATOM 803 N N . PRO A 1 103 ? -11.626 -14.286 24.660 1.00 46.19 103 PRO A N 1
ATOM 804 C CA . PRO A 1 103 ? -12.437 -15.144 25.498 1.00 46.19 103 PRO A CA 1
ATOM 805 C C . PRO A 1 103 ? -12.685 -14.375 26.798 1.00 46.19 103 PRO A C 1
ATOM 807 O O . PRO A 1 103 ? -11.736 -13.935 27.442 1.00 46.19 103 PRO A O 1
ATOM 810 N N . GLU A 1 104 ? -13.946 -14.242 27.198 1.00 51.50 104 GLU A N 1
ATOM 811 C CA . GLU A 1 104 ? -14.395 -13.688 28.488 1.00 51.50 104 GLU A CA 1
ATOM 812 C C . GLU A 1 104 ? -13.943 -14.528 29.710 1.00 51.50 104 GLU A C 1
ATOM 814 O O . GLU A 1 104 ? -14.465 -14.376 30.808 1.00 51.50 104 GLU A O 1
ATOM 819 N N . ASP A 1 105 ? -12.954 -15.406 29.534 1.00 48.72 105 ASP A N 1
ATOM 820 C CA . ASP A 1 105 ? -12.339 -16.233 30.563 1.00 48.72 105 ASP A CA 1
ATOM 821 C C . ASP A 1 105 ? -10.830 -15.985 30.536 1.00 48.72 105 ASP A C 1
ATOM 823 O O . ASP A 1 105 ? -10.181 -16.168 29.505 1.00 48.72 105 ASP A O 1
ATOM 827 N N . GLY A 1 106 ? -10.277 -15.555 31.674 1.00 51.88 106 GLY A N 1
ATOM 828 C CA . GLY A 1 106 ? -8.899 -15.090 31.884 1.00 51.88 106 GLY A CA 1
ATOM 829 C C . GLY A 1 106 ? -7.784 -16.127 31.679 1.00 51.88 106 GLY A C 1
ATOM 830 O O . GLY A 1 106 ? -6.904 -16.270 32.526 1.00 51.88 106 GLY A O 1
ATOM 831 N N . GLY A 1 107 ? -7.791 -16.840 30.555 1.00 50.69 107 GLY A N 1
ATOM 832 C CA . GLY A 1 107 ? -6.691 -17.647 30.050 1.00 50.69 107 GLY A CA 1
ATOM 833 C C . GLY A 1 107 ? -5.966 -16.899 28.935 1.00 50.69 107 GLY A C 1
ATOM 834 O O . GLY A 1 107 ? -6.530 -16.643 27.872 1.00 50.69 107 GLY A O 1
ATOM 835 N N . SER A 1 108 ? -4.692 -16.573 29.147 1.00 51.84 108 SER A N 1
ATOM 836 C CA . SER A 1 108 ? -3.793 -16.055 28.115 1.00 51.84 108 SER A CA 1
ATOM 837 C C . SER A 1 108 ? -3.613 -17.095 27.005 1.00 51.84 108 SER A C 1
ATOM 839 O O . SER A 1 108 ? -2.698 -17.916 27.025 1.00 51.84 108 SER A O 1
ATOM 841 N N . SER A 1 109 ? -4.509 -17.096 26.017 1.00 59.81 109 SER A N 1
ATOM 842 C CA . SER A 1 109 ? -4.353 -17.977 24.866 1.00 59.81 109 SER A CA 1
ATOM 843 C C . SER A 1 109 ? -3.089 -17.556 24.091 1.00 59.81 109 SER A C 1
ATOM 845 O O . SER A 1 109 ? -2.939 -16.385 23.723 1.00 59.81 109 SER A O 1
ATOM 847 N N . PRO A 1 110 ? -2.151 -18.483 23.818 1.00 65.25 110 PRO A N 1
ATOM 848 C CA . PRO A 1 110 ? -0.900 -18.164 23.120 1.00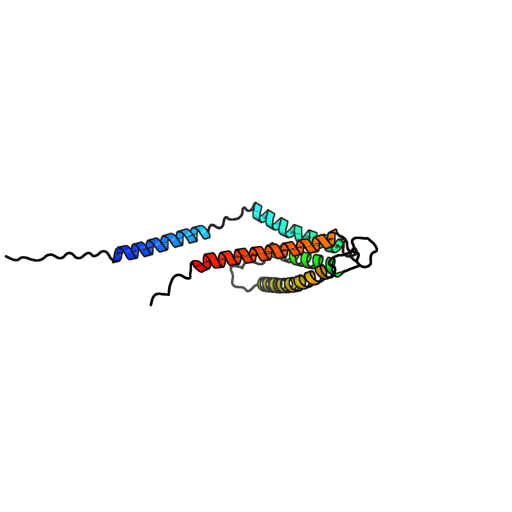 65.25 110 PRO A CA 1
ATOM 849 C C . PRO A 1 110 ? -1.145 -17.610 21.706 1.00 65.25 110 PRO A C 1
ATOM 851 O O . PRO A 1 110 ? -0.294 -16.926 21.146 1.00 65.25 110 PRO A O 1
ATOM 854 N N . LEU A 1 111 ? -2.334 -17.861 21.151 1.00 68.50 111 LEU A N 1
ATOM 855 C CA . LEU A 1 111 ? -2.788 -17.399 19.842 1.00 68.50 111 LEU A CA 1
ATOM 856 C C . LEU A 1 111 ? -2.976 -15.877 19.767 1.00 68.50 111 LEU A C 1
ATOM 858 O O . LEU A 1 111 ? -2.569 -15.275 18.776 1.00 68.50 111 LEU A O 1
ATOM 862 N N . GLY A 1 112 ? -3.541 -15.243 20.802 1.00 73.00 112 GLY A N 1
ATOM 863 C CA . GLY A 1 112 ? -3.736 -13.788 20.823 1.00 73.00 112 GLY A CA 1
ATOM 864 C C . GLY A 1 11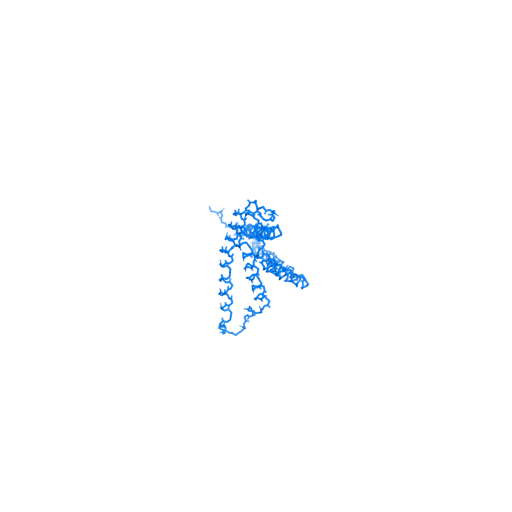2 ? -2.407 -13.037 20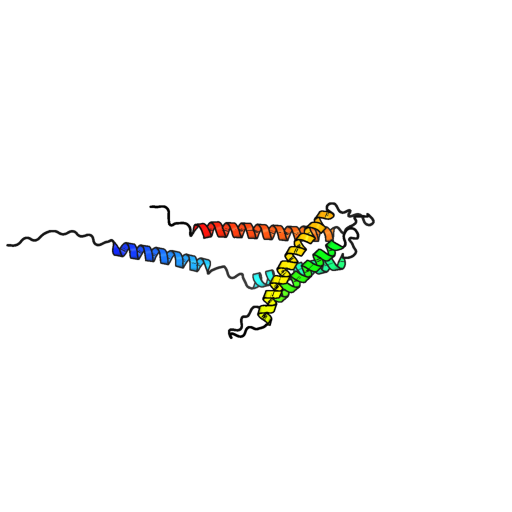.927 1.00 73.00 112 GLY A C 1
ATOM 865 O O . GLY A 1 112 ? -2.138 -12.118 20.156 1.00 73.00 112 GLY A O 1
ATOM 866 N N . SER A 1 113 ? -1.524 -13.499 21.819 1.00 73.75 113 SER A N 1
ATOM 867 C CA . SER A 1 113 ? -0.169 -12.951 21.961 1.00 73.75 113 SER A CA 1
ATOM 868 C C . SER A 1 113 ? 0.653 -13.117 20.678 1.00 73.75 113 SER A C 1
ATOM 870 O O . SER A 1 113 ? 1.286 -12.160 20.229 1.00 73.75 113 SER A O 1
ATOM 872 N N . LEU A 1 114 ? 0.580 -14.289 20.036 1.00 79.12 114 LEU A N 1
ATOM 873 C CA . LEU A 1 114 ? 1.248 -14.544 18.761 1.00 79.12 114 LEU A CA 1
ATOM 874 C C . LEU A 1 114 ? 0.708 -13.651 17.640 1.00 79.12 114 LEU A C 1
ATOM 876 O O . LEU A 1 114 ? 1.491 -13.152 16.838 1.00 79.12 114 LEU A O 1
ATOM 880 N N . CYS A 1 115 ? -0.603 -13.405 17.597 1.00 77.31 115 CYS A N 1
ATOM 881 C CA . CYS A 1 115 ? -1.201 -12.518 16.604 1.00 77.31 115 CYS A CA 1
ATOM 882 C C . CYS A 1 115 ? -0.728 -11.068 16.791 1.00 77.31 115 CYS A C 1
ATOM 884 O O . CYS A 1 115 ? -0.328 -10.419 15.825 1.00 77.31 115 CYS A O 1
ATOM 886 N N . THR A 1 116 ? -0.695 -10.564 18.026 1.00 79.38 116 THR A N 1
ATOM 887 C CA . THR A 1 116 ? -0.175 -9.220 18.328 1.00 79.38 116 THR A CA 1
ATOM 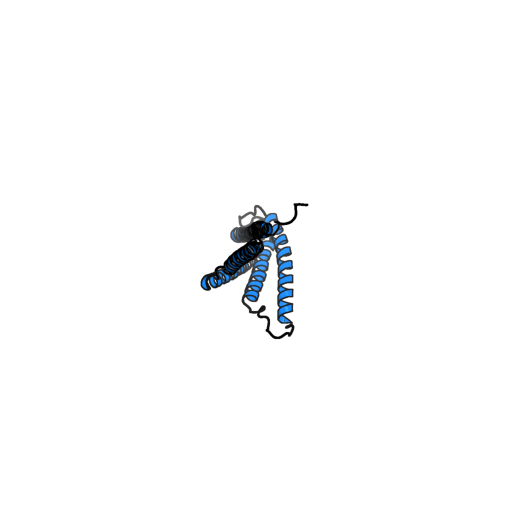888 C C . THR A 1 116 ? 1.310 -9.100 17.987 1.00 79.38 116 THR A C 1
ATOM 890 O O . THR A 1 116 ? 1.715 -8.144 17.323 1.00 79.38 116 THR A O 1
ATOM 893 N N . ALA A 1 117 ? 2.120 -10.090 18.372 1.00 84.69 117 ALA A N 1
ATOM 894 C CA . ALA A 1 117 ? 3.540 -10.133 18.037 1.00 84.69 117 ALA A CA 1
ATOM 895 C C . ALA A 1 117 ? 3.757 -10.168 16.516 1.00 84.69 117 ALA A C 1
ATOM 897 O O . ALA A 1 117 ? 4.545 -9.385 15.990 1.00 84.69 117 ALA A O 1
ATOM 898 N N . TRP A 1 118 ? 3.002 -11.001 15.795 1.00 84.69 118 TRP A N 1
ATOM 899 C CA . TRP A 1 118 ? 3.056 -11.098 14.338 1.00 84.69 118 TRP A CA 1
ATOM 900 C C . TRP A 1 118 ? 2.691 -9.779 13.658 1.00 84.69 118 TRP A C 1
ATOM 902 O O . TRP A 1 118 ? 3.434 -9.307 12.801 1.00 84.69 118 TRP A O 1
ATOM 912 N N . ASN A 1 119 ? 1.589 -9.141 14.063 1.00 84.38 119 ASN A N 1
ATOM 913 C CA . ASN A 1 119 ? 1.193 -7.835 13.532 1.00 84.38 119 ASN A CA 1
ATOM 914 C C . ASN A 1 119 ? 2.278 -6.776 13.772 1.00 84.38 119 ASN A C 1
ATOM 916 O O . ASN A 1 119 ? 2.591 -6.003 12.865 1.00 84.38 119 ASN A O 1
ATOM 920 N N . SER A 1 120 ? 2.905 -6.775 14.952 1.00 86.38 120 SER A N 1
ATOM 921 C CA . SER A 1 120 ? 4.035 -5.892 15.255 1.00 86.38 120 SER A CA 1
ATOM 922 C C . SER A 1 120 ? 5.230 -6.159 14.334 1.00 86.38 120 SER A C 1
ATOM 924 O O . SER A 1 120 ? 5.783 -5.225 13.752 1.00 86.38 120 SER A O 1
ATOM 926 N N . THR A 1 121 ? 5.618 -7.424 14.152 1.00 88.94 121 THR A N 1
ATOM 927 C CA . THR A 1 121 ? 6.729 -7.808 13.268 1.00 88.94 121 THR A CA 1
ATOM 928 C C . THR A 1 121 ? 6.451 -7.435 11.817 1.00 88.94 121 THR A C 1
ATOM 930 O O . THR A 1 121 ? 7.314 -6.850 11.164 1.00 88.94 121 THR A O 1
ATOM 933 N N . VAL A 1 122 ? 5.250 -7.722 11.309 1.00 88.31 122 VAL A N 1
ATOM 934 C CA . VAL A 1 122 ? 4.883 -7.387 9.930 1.00 88.31 122 VAL A CA 1
ATOM 935 C C . VAL A 1 122 ? 4.847 -5.877 9.729 1.00 88.31 122 VAL A C 1
ATOM 937 O O . VAL A 1 122 ? 5.319 -5.402 8.703 1.00 88.31 122 VAL A O 1
ATOM 940 N N . THR A 1 123 ? 4.373 -5.106 10.707 1.00 87.38 123 THR A N 1
ATOM 941 C CA . THR A 1 123 ? 4.373 -3.638 10.624 1.00 87.38 123 THR A CA 1
ATOM 942 C C . THR A 1 123 ? 5.791 -3.083 10.490 1.00 87.38 123 THR A C 1
ATOM 944 O O . THR A 1 123 ? 6.054 -2.276 9.599 1.00 87.38 123 THR A O 1
ATOM 947 N N . LEU A 1 124 ? 6.727 -3.545 11.326 1.00 90.31 124 LEU A N 1
ATOM 948 C CA . LEU A 1 124 ? 8.135 -3.137 11.247 1.00 90.31 124 LEU A CA 1
ATOM 949 C C . LEU A 1 124 ? 8.768 -3.544 9.915 1.00 90.31 124 LEU A C 1
ATOM 951 O O . LEU A 1 124 ? 9.439 -2.738 9.270 1.00 90.31 124 LEU A O 1
ATOM 955 N N . PHE A 1 125 ? 8.518 -4.779 9.481 1.00 91.25 125 PHE A N 1
ATOM 956 C CA . PHE A 1 125 ? 9.011 -5.273 8.204 1.00 91.25 125 PHE A CA 1
ATOM 957 C C . PHE A 1 125 ? 8.480 -4.432 7.039 1.00 91.25 125 PHE A C 1
ATOM 959 O O . PHE A 1 125 ? 9.264 -3.980 6.208 1.00 91.25 125 PHE A O 1
ATOM 966 N N . LEU A 1 126 ? 7.171 -4.169 6.999 1.00 88.00 126 LEU A N 1
ATOM 967 C CA . LEU A 1 126 ? 6.532 -3.353 5.969 1.00 88.00 126 LEU A CA 1
ATOM 968 C C . LEU A 1 126 ? 7.084 -1.929 5.950 1.00 88.00 126 LEU A C 1
ATOM 970 O O . LEU A 1 126 ? 7.270 -1.380 4.869 1.00 88.00 126 LEU A O 1
ATOM 974 N N . PHE A 1 127 ? 7.388 -1.345 7.109 1.00 88.62 127 PHE A N 1
ATOM 975 C CA . PHE A 1 127 ? 7.996 -0.019 7.191 1.00 88.62 127 PHE A CA 1
ATOM 976 C C . PHE A 1 127 ? 9.390 0.014 6.548 1.00 88.62 127 PHE A C 1
ATOM 978 O O . PHE A 1 127 ? 9.645 0.823 5.654 1.00 88.62 127 PHE A O 1
ATOM 985 N N . CYS A 1 128 ? 10.281 -0.902 6.937 1.00 92.38 128 CYS A N 1
ATOM 986 C CA . CYS A 1 128 ? 11.612 -1.009 6.334 1.00 92.38 128 CYS A CA 1
ATOM 987 C C . CYS A 1 128 ? 11.535 -1.341 4.835 1.00 92.38 128 CYS A C 1
ATOM 989 O O . CYS A 1 128 ? 12.250 -0.751 4.023 1.00 92.38 128 CYS A O 1
ATOM 991 N N . TRP A 1 129 ? 10.636 -2.251 4.459 1.00 90.75 129 TRP A N 1
ATOM 992 C CA . TRP A 1 129 ? 10.408 -2.653 3.074 1.00 90.75 129 TRP A CA 1
ATOM 993 C C . TRP A 1 129 ? 9.880 -1.502 2.222 1.00 90.75 129 TRP A C 1
ATOM 995 O O . TRP A 1 129 ? 10.308 -1.331 1.085 1.00 90.75 129 TRP A O 1
ATOM 1005 N N . PHE A 1 130 ? 8.989 -0.674 2.767 1.00 88.56 130 PHE A N 1
ATOM 1006 C CA . PHE A 1 130 ? 8.473 0.511 2.094 1.00 88.56 130 PHE A CA 1
ATOM 1007 C C . PHE A 1 130 ? 9.596 1.499 1.770 1.00 88.56 130 PHE A C 1
ATOM 1009 O O . PHE A 1 130 ? 9.671 1.984 0.643 1.00 88.56 130 PHE A O 1
ATOM 1016 N N . ILE A 1 131 ? 10.522 1.741 2.703 1.00 91.38 131 ILE A N 1
ATOM 1017 C CA . ILE A 1 131 ? 11.699 2.591 2.459 1.00 91.38 131 ILE A CA 1
ATOM 1018 C C . ILE A 1 131 ? 12.562 2.012 1.328 1.00 91.38 131 ILE A C 1
ATOM 1020 O O . ILE A 1 131 ? 12.929 2.738 0.404 1.00 91.38 131 ILE A O 1
ATOM 1024 N N . ALA A 1 132 ? 12.836 0.706 1.355 1.00 91.19 132 ALA A N 1
ATOM 1025 C CA . ALA A 1 132 ? 13.591 0.036 0.294 1.00 91.19 132 ALA A CA 1
ATOM 1026 C C . ALA A 1 132 ? 12.889 0.141 -1.074 1.00 91.19 132 ALA A C 1
ATOM 1028 O O . ALA A 1 132 ? 13.524 0.469 -2.075 1.00 91.19 132 ALA A O 1
ATOM 1029 N N . GLY A 1 133 ? 11.567 -0.038 -1.103 1.00 89.12 133 GLY A N 1
ATOM 1030 C CA . GLY A 1 133 ? 10.736 0.137 -2.292 1.00 89.12 133 GLY A CA 1
ATOM 1031 C C . GLY A 1 133 ? 10.865 1.511 -2.925 1.00 89.12 133 GLY A C 1
ATOM 1032 O O . GLY A 1 133 ? 11.039 1.613 -4.137 1.00 89.12 133 GLY A O 1
ATOM 1033 N N . ASN A 1 134 ? 10.854 2.564 -2.107 1.00 89.44 134 ASN A N 1
ATOM 1034 C CA . ASN A 1 134 ? 11.071 3.925 -2.586 1.00 89.44 134 ASN A CA 1
ATOM 1035 C C . ASN A 1 134 ? 12.429 4.054 -3.278 1.00 89.44 134 ASN A C 1
ATOM 1037 O O . ASN A 1 134 ? 12.496 4.544 -4.404 1.00 89.44 134 ASN A O 1
ATOM 1041 N N . ILE A 1 135 ? 13.500 3.552 -2.659 1.00 90.44 135 ILE A N 1
ATOM 1042 C CA . ILE A 1 135 ? 14.838 3.576 -3.263 1.00 90.44 135 ILE A CA 1
ATOM 1043 C C . ILE A 1 135 ? 14.822 2.854 -4.616 1.00 90.44 135 ILE A C 1
ATOM 1045 O O . ILE A 1 135 ? 15.321 3.395 -5.598 1.00 90.44 135 ILE A O 1
ATOM 1049 N N . TRP A 1 136 ? 14.201 1.676 -4.714 1.00 88.44 136 TRP A N 1
ATOM 1050 C CA . TRP A 1 136 ? 14.162 0.913 -5.965 1.00 88.44 136 TRP A CA 1
ATOM 1051 C C . TRP A 1 136 ? 13.331 1.572 -7.067 1.00 88.44 136 TRP A C 1
ATOM 1053 O O . TRP A 1 136 ? 13.742 1.527 -8.227 1.00 88.44 136 TRP A O 1
ATOM 1063 N N . ILE A 1 137 ? 12.195 2.186 -6.724 1.00 87.25 137 ILE A N 1
ATOM 1064 C CA . ILE A 1 137 ? 11.313 2.883 -7.673 1.00 87.25 137 ILE A CA 1
ATOM 1065 C C . ILE A 1 137 ? 11.976 4.167 -8.185 1.00 87.25 137 ILE A C 1
ATOM 1067 O O . ILE A 1 137 ? 11.952 4.434 -9.389 1.00 87.25 137 ILE A O 1
ATOM 1071 N N . TYR A 1 138 ? 12.584 4.955 -7.295 1.00 85.75 138 TYR A N 1
ATOM 1072 C CA . TYR A 1 138 ? 13.231 6.216 -7.663 1.00 85.75 138 TYR A CA 1
ATOM 1073 C C . TYR A 1 138 ? 14.615 6.020 -8.294 1.00 85.75 138 TYR A C 1
ATOM 1075 O O . TYR A 1 138 ? 15.036 6.851 -9.092 1.00 85.75 138 TYR A O 1
ATOM 1083 N N . SER A 1 139 ? 15.306 4.912 -8.012 1.00 85.38 139 SER A N 1
ATOM 1084 C CA . SER A 1 139 ? 16.623 4.615 -8.592 1.00 85.38 139 SER A CA 1
ATOM 1085 C C . SER A 1 139 ? 16.597 4.451 -10.112 1.00 85.38 139 SER A C 1
ATOM 1087 O O . SER A 1 139 ? 17.613 4.709 -10.747 1.00 85.38 139 SER A O 1
ATOM 1089 N N . ILE A 1 140 ? 15.473 4.024 -10.694 1.00 80.62 140 ILE A N 1
ATOM 1090 C CA . ILE A 1 140 ? 15.318 3.874 -12.150 1.00 80.62 140 ILE A CA 1
ATOM 1091 C C . ILE A 1 140 ? 14.407 4.944 -12.751 1.00 80.62 140 ILE A C 1
ATOM 1093 O O . ILE A 1 140 ? 13.781 4.718 -13.784 1.00 80.62 140 ILE A O 1
ATOM 1097 N N . TYR A 1 141 ? 14.267 6.092 -12.086 1.00 71.12 141 TYR A N 1
ATOM 1098 C CA . TYR A 1 141 ? 13.412 7.170 -12.565 1.00 71.12 141 TYR A CA 1
ATOM 1099 C C . TYR A 1 141 ? 13.880 7.636 -13.957 1.00 71.12 141 TYR A C 1
ATOM 1101 O O . TYR A 1 141 ? 15.006 8.097 -14.108 1.00 71.12 141 TYR A O 1
ATOM 1109 N N . GLN A 1 142 ? 12.987 7.507 -14.951 1.00 73.44 142 GLN A N 1
ATOM 1110 C CA . GLN A 1 142 ? 13.235 7.440 -16.409 1.00 73.44 142 GLN A CA 1
ATOM 1111 C C . GLN A 1 142 ? 13.653 6.051 -16.948 1.00 73.44 142 GLN A C 1
ATOM 1113 O O . GLN A 1 142 ? 14.667 5.941 -17.643 1.00 73.44 142 GLN A O 1
ATOM 1118 N N . PRO A 1 143 ? 12.866 4.979 -16.705 1.00 74.31 143 PRO A N 1
ATOM 1119 C CA . PRO A 1 143 ? 13.160 3.694 -17.319 1.00 74.31 143 PRO A CA 1
ATOM 1120 C C . PRO A 1 143 ? 12.875 3.747 -18.821 1.00 74.31 143 PRO A C 1
ATOM 1122 O O . PRO A 1 143 ? 11.963 4.441 -19.285 1.00 74.31 143 PRO A O 1
ATOM 1125 N N . SER A 1 144 ? 13.640 2.980 -19.592 1.00 74.12 144 SER A N 1
ATOM 1126 C CA . SER A 1 144 ? 13.392 2.848 -21.019 1.00 74.12 144 SER A CA 1
ATOM 1127 C C . SER A 1 144 ? 12.264 1.838 -21.222 1.00 74.12 144 SER A C 1
ATOM 1129 O O . SER A 1 144 ? 12.357 0.691 -20.801 1.00 74.12 144 SER A O 1
ATOM 1131 N N . TYR A 1 145 ? 11.171 2.236 -21.869 1.00 79.62 145 TYR A N 1
ATOM 1132 C CA . TYR A 1 145 ? 10.052 1.323 -22.160 1.00 79.62 145 TYR A CA 1
ATOM 1133 C C . TYR A 1 145 ? 10.263 0.525 -23.458 1.00 79.62 145 TYR A C 1
ATOM 1135 O O . TYR A 1 145 ? 9.346 -0.140 -23.936 1.00 79.62 145 TYR A O 1
ATOM 1143 N N . ILE A 1 146 ? 11.456 0.624 -24.052 1.00 77.31 146 ILE A N 1
ATOM 1144 C CA . ILE A 1 146 ? 11.807 -0.002 -25.325 1.00 77.31 146 ILE A CA 1
ATOM 1145 C C . ILE A 1 146 ? 12.362 -1.407 -25.048 1.00 77.31 146 ILE A C 1
ATOM 1147 O O . ILE A 1 146 ? 13.392 -1.518 -24.373 1.00 77.31 146 ILE A O 1
ATOM 1151 N N . PRO A 1 147 ? 11.720 -2.479 -25.551 1.00 72.94 147 PRO A N 1
ATOM 1152 C CA . PRO A 1 147 ? 12.201 -3.841 -25.346 1.00 72.94 147 PRO A CA 1
ATOM 1153 C C . PRO A 1 147 ? 13.600 -4.007 -25.956 1.00 72.94 147 PRO A C 1
ATOM 1155 O O . PRO A 1 147 ? 13.809 -3.699 -27.127 1.00 72.94 147 PRO A O 1
ATOM 1158 N N . GLY A 1 148 ? 14.558 -4.478 -25.152 1.00 69.31 148 GLY A N 1
ATOM 1159 C CA . GLY A 1 148 ? 15.955 -4.682 -25.561 1.00 69.31 148 GLY A CA 1
ATOM 1160 C C . GLY A 1 148 ? 16.932 -3.561 -25.179 1.00 69.31 148 GLY A C 1
ATOM 1161 O O . GLY A 1 148 ? 18.127 -3.708 -25.418 1.00 69.31 148 GLY A O 1
ATOM 1162 N N . ALA A 1 149 ? 16.469 -2.469 -24.564 1.00 76.06 149 ALA A N 1
ATOM 1163 C CA . ALA A 1 149 ? 17.356 -1.489 -23.934 1.00 76.06 149 ALA A CA 1
ATOM 1164 C C . ALA A 1 149 ? 17.931 -2.026 -22.605 1.00 76.06 149 ALA A C 1
ATOM 1166 O O . ALA A 1 149 ? 17.251 -2.772 -21.901 1.00 76.06 149 ALA A O 1
ATOM 1167 N N . GLU A 1 150 ? 19.141 -1.599 -22.219 1.00 70.12 150 GLU A N 1
ATOM 1168 C CA . GLU A 1 150 ? 19.782 -2.022 -20.955 1.00 70.12 150 GLU A CA 1
ATOM 1169 C C . GLU A 1 150 ? 18.913 -1.716 -19.722 1.00 70.12 150 GLU A C 1
ATOM 1171 O O . GLU A 1 150 ? 18.804 -2.534 -18.813 1.00 70.12 150 GLU A O 1
ATOM 1176 N N . ASN A 1 151 ? 18.199 -0.585 -19.744 1.00 74.44 151 ASN A N 1
ATOM 1177 C CA . ASN A 1 151 ? 17.280 -0.165 -18.683 1.00 74.44 151 ASN A CA 1
ATOM 1178 C C . ASN A 1 151 ? 15.806 -0.426 -19.041 1.00 74.44 151 ASN A C 1
ATOM 1180 O O . ASN A 1 151 ? 14.945 0.424 -18.791 1.00 74.44 151 ASN A O 1
ATOM 1184 N N . TYR A 1 152 ? 15.509 -1.568 -19.672 1.00 81.19 152 TYR A N 1
ATOM 1185 C CA . TYR A 1 152 ? 14.134 -1.942 -19.998 1.00 81.19 152 TYR A CA 1
ATOM 1186 C C . TYR A 1 152 ? 13.321 -2.314 -18.751 1.00 81.19 152 TYR A C 1
ATOM 1188 O O . TYR A 1 152 ? 13.725 -3.168 -17.955 1.00 81.19 152 TYR A O 1
ATOM 1196 N N . CYS A 1 153 ? 12.139 -1.713 -18.613 1.00 83.56 153 CYS A N 1
ATOM 1197 C CA . CYS A 1 153 ? 11.131 -2.162 -17.659 1.00 83.56 153 CYS A CA 1
ATOM 1198 C C . CYS A 1 153 ? 9.713 -1.968 -18.207 1.00 83.56 153 CYS A C 1
ATOM 1200 O O . CYS A 1 153 ? 9.389 -0.933 -18.795 1.00 83.56 153 CYS A O 1
ATOM 1202 N N . SER A 1 154 ? 8.854 -2.970 -18.000 1.00 84.19 154 SER A N 1
ATOM 1203 C CA . SER A 1 154 ? 7.440 -2.915 -18.366 1.00 84.19 154 SER A CA 1
ATOM 1204 C C . SER A 1 154 ? 6.749 -1.694 -17.759 1.00 84.19 154 SER A C 1
ATOM 1206 O O . SER A 1 154 ? 6.726 -1.493 -16.539 1.00 84.19 154 SER A O 1
ATOM 1208 N N . LYS A 1 155 ? 6.116 -0.900 -18.631 1.00 84.81 155 LYS A N 1
ATOM 1209 C CA . LYS A 1 155 ? 5.376 0.307 -18.250 1.00 84.81 155 LYS A CA 1
ATOM 1210 C C . LYS A 1 155 ? 4.316 0.010 -17.195 1.00 84.81 155 LYS A C 1
ATOM 1212 O O . LYS A 1 155 ? 4.207 0.746 -16.222 1.00 84.81 155 LYS A O 1
ATOM 1217 N N . THR A 1 156 ? 3.570 -1.078 -17.360 1.00 86.81 156 THR A N 1
ATOM 1218 C CA . THR A 1 156 ? 2.487 -1.453 -16.445 1.00 86.81 156 THR A CA 1
ATOM 1219 C C . THR A 1 156 ? 3.002 -1.698 -15.032 1.00 86.81 156 THR A C 1
ATOM 1221 O O . THR A 1 156 ? 2.442 -1.151 -14.087 1.00 86.81 156 THR A O 1
ATOM 1224 N N . LEU A 1 157 ? 4.089 -2.462 -14.879 1.00 86.44 157 LEU A N 1
ATOM 1225 C CA . LEU A 1 157 ? 4.646 -2.775 -13.563 1.00 86.44 157 LEU A CA 1
ATOM 1226 C C . LEU A 1 157 ? 5.208 -1.527 -12.881 1.00 86.44 157 LEU A C 1
ATOM 1228 O O . LEU A 1 157 ? 4.912 -1.292 -11.710 1.00 86.44 157 LEU A O 1
ATOM 1232 N N . TYR A 1 158 ? 5.981 -0.715 -13.610 1.00 86.88 158 TYR A N 1
ATOM 1233 C CA . TYR A 1 158 ? 6.575 0.496 -13.047 1.00 86.88 158 TYR A CA 1
ATOM 1234 C C . TYR A 1 158 ? 5.506 1.508 -12.625 1.00 86.88 158 TYR A C 1
ATOM 1236 O O . TYR A 1 158 ? 5.526 1.983 -11.490 1.00 86.88 158 TYR A O 1
ATOM 1244 N N . LEU A 1 159 ? 4.529 1.792 -13.499 1.00 87.81 159 LEU A N 1
ATOM 1245 C CA . LEU A 1 159 ? 3.422 2.692 -13.168 1.00 87.81 159 LEU A CA 1
ATOM 1246 C C . LEU A 1 159 ? 2.635 2.156 -11.976 1.00 87.81 159 LEU A C 1
ATOM 1248 O O . LEU A 1 159 ? 2.308 2.922 -11.078 1.00 87.81 159 LEU A O 1
ATOM 1252 N N . PHE A 1 160 ? 2.350 0.858 -11.937 1.00 89.44 160 PHE A N 1
ATOM 1253 C CA . PHE A 1 160 ? 1.619 0.268 -10.828 1.00 89.44 160 PHE A CA 1
ATOM 1254 C C . PHE A 1 160 ? 2.377 0.407 -9.499 1.00 89.44 160 PHE A C 1
ATOM 1256 O O . PHE A 1 160 ? 1.799 0.883 -8.524 1.00 89.44 160 PHE A O 1
ATOM 1263 N N . ALA A 1 161 ? 3.673 0.082 -9.452 1.00 89.56 161 ALA A N 1
ATOM 1264 C CA . ALA A 1 161 ? 4.504 0.255 -8.256 1.00 89.56 161 ALA A CA 1
ATOM 1265 C C . ALA A 1 161 ? 4.571 1.725 -7.805 1.00 89.56 161 ALA A C 1
ATOM 1267 O O . ALA A 1 161 ? 4.405 2.027 -6.622 1.00 89.56 161 ALA A O 1
ATOM 1268 N N . PHE A 1 162 ? 4.756 2.645 -8.752 1.00 89.56 162 PHE A N 1
ATOM 1269 C CA . PHE A 1 162 ? 4.810 4.077 -8.479 1.00 89.56 162 PHE A CA 1
ATOM 1270 C C . PHE A 1 162 ? 3.480 4.590 -7.917 1.00 89.56 162 PHE A C 1
ATOM 1272 O O . PHE A 1 162 ? 3.441 5.096 -6.799 1.00 89.56 162 PHE A O 1
ATOM 1279 N N . TRP A 1 163 ? 2.375 4.384 -8.639 1.00 92.12 163 TRP A N 1
ATOM 1280 C CA . TRP A 1 163 ? 1.054 4.870 -8.239 1.00 92.12 163 TRP A CA 1
ATOM 1281 C C . TRP A 1 163 ? 0.571 4.254 -6.930 1.00 92.12 163 TRP A C 1
ATOM 1283 O O . TRP A 1 163 ? 0.008 4.965 -6.103 1.00 92.12 163 TRP A O 1
ATOM 1293 N N . THR A 1 164 ? 0.804 2.959 -6.705 1.00 88.19 164 THR A N 1
ATOM 1294 C CA . THR A 1 164 ? 0.444 2.319 -5.430 1.00 88.19 164 THR A CA 1
ATOM 1295 C C . THR A 1 164 ? 1.220 2.925 -4.262 1.00 88.19 164 THR A C 1
ATOM 1297 O O . THR A 1 164 ? 0.616 3.257 -3.244 1.00 88.19 164 THR A O 1
ATOM 1300 N N . THR A 1 165 ? 2.522 3.173 -4.424 1.00 89.31 165 THR A N 1
ATOM 1301 C CA . THR A 1 165 ? 3.345 3.856 -3.411 1.00 89.31 165 THR A CA 1
ATOM 1302 C C . THR A 1 165 ? 2.849 5.286 -3.171 1.00 89.31 165 THR A C 1
ATOM 1304 O O . THR A 1 165 ? 2.664 5.696 -2.025 1.00 89.31 165 THR A O 1
ATOM 1307 N N . THR A 1 166 ? 2.552 6.039 -4.234 1.00 90.75 166 THR A N 1
ATOM 1308 C CA . THR A 1 166 ? 1.990 7.395 -4.137 1.00 90.75 166 THR A CA 1
ATOM 1309 C C . THR A 1 166 ? 0.650 7.408 -3.403 1.00 90.75 166 THR A C 1
ATOM 1311 O O . THR A 1 166 ? 0.439 8.261 -2.544 1.00 90.75 166 THR A O 1
ATOM 1314 N N . LEU A 1 167 ? -0.246 6.457 -3.682 1.00 91.25 167 LEU A N 1
ATOM 1315 C CA . LEU A 1 167 ? -1.527 6.342 -2.982 1.00 91.25 167 LEU A CA 1
ATOM 1316 C C . LEU A 1 167 ? -1.333 6.109 -1.480 1.00 91.25 167 LEU A C 1
ATOM 1318 O O . LEU A 1 167 ? -2.011 6.753 -0.682 1.00 91.25 167 LEU A O 1
ATOM 1322 N N . VAL A 1 168 ? -0.382 5.256 -1.085 1.00 88.44 168 VAL A N 1
ATOM 1323 C CA . VAL A 1 168 ? -0.046 5.038 0.333 1.00 88.44 168 VAL A CA 1
ATOM 1324 C C . VAL A 1 168 ? 0.421 6.339 0.993 1.00 88.44 168 VAL A C 1
ATOM 1326 O O . VAL A 1 168 ? -0.052 6.668 2.080 1.00 88.44 168 VAL A O 1
ATOM 1329 N N . TYR A 1 169 ? 1.277 7.122 0.330 1.00 88.88 169 TYR A N 1
ATOM 1330 C CA . TYR A 1 169 ? 1.703 8.431 0.837 1.00 88.88 169 TYR A CA 1
ATOM 1331 C C . TYR A 1 169 ? 0.550 9.423 0.985 1.00 88.88 169 TYR A C 1
ATOM 1333 O O . TYR A 1 169 ? 0.459 10.097 2.010 1.00 88.88 169 TYR A O 1
ATOM 1341 N N . ILE A 1 170 ? -0.335 9.510 -0.013 1.00 93.44 170 ILE A N 1
ATOM 1342 C CA . ILE A 1 170 ? -1.503 10.399 0.031 1.00 93.44 170 ILE A CA 1
ATOM 1343 C C . ILE A 1 170 ? -2.402 10.018 1.207 1.00 93.44 170 ILE A C 1
ATOM 1345 O O . ILE A 1 170 ? -2.796 10.889 1.978 1.00 93.44 170 ILE A O 1
ATOM 1349 N N . LEU A 1 171 ? -2.697 8.727 1.378 1.00 89.19 171 LEU A N 1
ATOM 1350 C CA . LEU A 1 171 ? -3.516 8.239 2.486 1.00 89.19 171 LEU A CA 1
ATOM 1351 C C . LEU A 1 171 ? -2.867 8.540 3.840 1.00 89.19 171 LEU A C 1
ATOM 1353 O O . LEU A 1 171 ? -3.546 9.042 4.732 1.00 89.19 171 LEU A O 1
ATOM 1357 N N . LEU A 1 172 ? -1.561 8.305 3.986 1.00 87.94 172 LEU A N 1
ATOM 1358 C CA . LEU A 1 172 ? -0.834 8.609 5.219 1.00 87.94 172 LEU A CA 1
ATOM 1359 C C . LEU A 1 172 ? -0.837 10.114 5.528 1.00 87.94 172 LEU A C 1
ATOM 1361 O O . LEU A 1 172 ? -1.091 10.507 6.664 1.00 87.94 172 LEU A O 1
ATOM 1365 N N . GLY A 1 173 ? -0.619 10.957 4.516 1.00 90.94 173 GLY A N 1
ATOM 1366 C CA . GLY A 1 173 ? -0.696 12.411 4.644 1.00 90.94 173 GLY A CA 1
ATOM 1367 C C . GLY A 1 173 ? -2.096 12.887 5.032 1.00 90.94 173 GLY A C 1
ATOM 1368 O O . GLY A 1 173 ? -2.235 13.700 5.941 1.00 90.94 173 GLY A O 1
ATOM 1369 N N . MET A 1 174 ? -3.145 12.336 4.413 1.00 91.19 174 MET A N 1
ATOM 1370 C CA . MET A 1 174 ? -4.531 12.647 4.776 1.00 91.19 174 MET A CA 1
ATOM 1371 C C . MET A 1 174 ? -4.852 12.229 6.210 1.00 91.19 174 MET A C 1
ATOM 1373 O O . MET A 1 174 ? -5.442 13.014 6.945 1.00 91.19 174 MET A O 1
ATOM 1377 N N . LEU A 1 175 ? -4.444 11.031 6.633 1.00 88.62 175 LEU A N 1
ATOM 1378 C CA . LEU A 1 175 ? -4.631 10.564 8.008 1.00 88.62 175 LEU A CA 1
ATOM 1379 C C . LEU A 1 175 ? -3.899 11.456 9.011 1.00 88.62 175 LEU A C 1
ATOM 1381 O O . LEU A 1 175 ? -4.456 11.770 10.059 1.00 88.62 175 LEU A O 1
ATOM 1385 N N . PHE A 1 176 ? -2.688 11.905 8.681 1.00 90.56 176 PHE A N 1
ATOM 1386 C CA . PHE A 1 176 ? -1.928 12.822 9.522 1.00 90.56 176 PHE A CA 1
ATOM 1387 C C . PHE A 1 176 ? -2.613 14.187 9.635 1.00 90.56 176 PHE A C 1
ATOM 1389 O O . PHE A 1 176 ? -2.800 14.683 10.740 1.00 90.56 176 PHE A O 1
ATOM 1396 N N . VAL A 1 177 ? -3.067 14.765 8.519 1.00 91.44 177 VAL A N 1
ATOM 1397 C CA . VAL A 1 177 ? -3.799 16.042 8.516 1.00 91.44 177 VAL A CA 1
ATOM 1398 C C . VAL A 1 177 ? -5.103 15.925 9.301 1.00 91.44 177 VAL A C 1
ATOM 1400 O O . VAL A 1 177 ? -5.350 16.741 10.182 1.00 91.44 177 VAL A O 1
ATOM 1403 N N . LEU A 1 178 ? -5.915 14.897 9.042 1.00 87.94 178 LEU A N 1
ATOM 1404 C CA . LEU A 1 178 ? -7.167 14.660 9.766 1.00 87.94 178 LEU A CA 1
ATOM 1405 C C . LEU A 1 178 ? -6.921 14.422 11.260 1.00 87.94 178 LEU A C 1
ATOM 1407 O O . LEU A 1 178 ? -7.635 14.983 12.089 1.00 87.94 178 LEU A O 1
ATOM 1411 N N . GLY A 1 179 ? -5.894 13.643 11.607 1.00 86.00 179 GLY A N 1
ATOM 1412 C CA . GLY A 1 179 ? -5.481 13.392 12.985 1.00 86.00 179 GLY A CA 1
ATOM 1413 C C . GLY A 1 179 ? -5.030 14.667 13.694 1.00 86.00 179 GLY A C 1
ATOM 1414 O O . GLY A 1 179 ? -5.506 14.963 14.785 1.00 86.00 179 GLY A O 1
ATOM 1415 N N . CYS A 1 180 ? -4.182 15.478 13.061 1.00 86.31 180 CYS A N 1
ATOM 1416 C CA . CYS A 1 180 ? -3.760 16.772 13.590 1.00 86.31 180 CYS A CA 1
ATOM 1417 C C . CYS A 1 180 ? -4.934 17.750 13.723 1.00 86.31 180 CYS A C 1
ATOM 1419 O O . CYS A 1 180 ? -5.056 18.406 14.752 1.00 86.31 180 CYS A O 1
ATOM 1421 N N . CYS A 1 181 ? -5.830 17.832 12.738 1.00 84.25 181 CYS A N 1
ATOM 1422 C CA . CYS A 1 181 ? -7.034 18.658 12.823 1.00 84.25 181 CYS A CA 1
ATOM 1423 C C . CYS A 1 181 ? -7.939 18.214 13.978 1.00 84.25 181 CYS A C 1
ATOM 1425 O O . CYS A 1 181 ? -8.407 19.059 14.736 1.00 84.25 181 CYS A O 1
ATOM 1427 N N . ALA A 1 182 ? -8.141 16.908 14.164 1.00 82.81 182 ALA A N 1
ATOM 1428 C CA . ALA A 1 182 ? -8.905 16.372 15.286 1.00 82.81 182 ALA A CA 1
ATOM 1429 C C . ALA A 1 182 ? -8.228 16.675 16.632 1.00 82.81 182 ALA A C 1
ATOM 1431 O O . ALA A 1 182 ? -8.892 17.142 17.549 1.00 82.81 182 ALA A O 1
ATOM 1432 N N . LEU A 1 183 ? -6.908 16.499 16.748 1.00 80.69 183 LEU A N 1
ATOM 1433 C CA . LEU A 1 183 ? -6.154 16.822 17.964 1.00 80.69 183 LEU A CA 1
ATOM 1434 C C . LEU A 1 183 ? -6.172 18.320 18.288 1.00 80.69 183 LEU A C 1
ATOM 1436 O O . LEU A 1 183 ? -6.261 18.683 19.454 1.00 80.69 183 LEU A O 1
ATOM 1440 N N . LEU A 1 184 ? -6.126 19.200 17.288 1.00 79.06 184 LEU A N 1
ATOM 1441 C CA . LEU A 1 184 ? -6.182 20.649 17.494 1.00 79.06 184 LEU A CA 1
ATOM 1442 C C . LEU A 1 184 ? -7.601 21.141 17.810 1.00 79.06 184 LEU A C 1
ATOM 1444 O O . LEU A 1 184 ? -7.756 22.048 18.621 1.00 79.06 184 LEU A O 1
ATOM 1448 N N . LEU A 1 185 ? -8.641 20.550 17.216 1.00 77.12 185 LEU A N 1
ATOM 1449 C CA . LEU A 1 185 ? -10.037 20.903 17.499 1.00 77.12 185 LEU A CA 1
ATOM 1450 C C . LEU A 1 185 ? -10.520 20.311 18.834 1.00 77.12 185 LEU A C 1
ATOM 1452 O O . LEU A 1 185 ? -11.169 21.011 19.606 1.00 77.12 185 LEU A O 1
ATOM 1456 N N . CYS A 1 186 ? -10.159 19.063 19.148 1.00 67.25 186 CYS A N 1
ATOM 1457 C CA . CYS A 1 186 ? -10.497 18.413 20.418 1.00 67.25 186 CYS A CA 1
ATOM 1458 C C . CYS A 1 186 ? -9.565 18.836 21.565 1.00 67.25 186 CYS A C 1
ATOM 1460 O O . CYS A 1 186 ? -10.025 19.005 22.689 1.00 67.25 186 CYS A O 1
ATOM 1462 N N . GLY A 1 187 ? -8.277 19.077 21.304 1.00 62.06 187 GLY A N 1
ATOM 1463 C CA . GLY A 1 187 ? -7.310 19.556 22.302 1.00 62.06 187 GLY A CA 1
ATOM 1464 C C . GLY A 1 187 ? -7.542 21.006 22.735 1.00 62.06 187 GLY A C 1
ATOM 1465 O O . GLY A 1 187 ? -7.246 21.363 23.872 1.00 62.06 187 GLY A O 1
ATOM 1466 N N . ARG A 1 188 ? -8.167 21.838 21.888 1.00 55.09 188 ARG A N 1
ATOM 1467 C CA . ARG A 1 188 ? -8.652 23.177 22.278 1.00 55.09 188 ARG A CA 1
ATOM 1468 C C . ARG A 1 188 ? -9.933 23.151 23.119 1.00 55.09 188 ARG A C 1
ATOM 1470 O O . ARG A 1 188 ? -10.310 24.190 23.644 1.00 55.09 188 ARG A O 1
ATOM 1477 N N . GLY A 1 189 ? -10.565 21.988 23.296 1.00 51.78 189 GLY A N 1
ATOM 1478 C CA . GLY A 1 189 ? -11.643 21.786 24.269 1.00 51.78 189 GLY A CA 1
ATOM 1479 C C . GLY A 1 189 ? -11.155 21.522 25.702 1.00 51.78 189 GLY A C 1
ATOM 1480 O O . GLY A 1 189 ? -11.984 21.404 26.596 1.00 51.78 189 GLY A O 1
ATOM 1481 N N . GLY A 1 190 ? -9.835 21.415 25.925 1.00 49.81 190 GLY A N 1
ATOM 1482 C CA . GLY A 1 190 ? -9.234 21.095 27.230 1.00 49.81 190 GLY A CA 1
ATOM 1483 C C . GLY A 1 190 ? -8.179 22.083 27.742 1.00 49.81 190 GLY A C 1
ATOM 1484 O O . GLY A 1 190 ? -7.583 21.827 28.780 1.00 49.81 190 GLY A O 1
ATOM 1485 N N . PHE A 1 191 ? -7.934 23.202 27.053 1.00 40.06 191 PHE A N 1
ATOM 1486 C CA . PHE A 1 191 ? -6.985 24.239 27.491 1.00 40.06 191 PHE A CA 1
ATOM 1487 C C . PHE A 1 191 ? -7.728 25.560 27.709 1.00 40.06 191 PHE A C 1
ATOM 1489 O O . PHE A 1 191 ? -7.643 26.498 26.920 1.00 40.06 191 PHE A O 1
ATOM 1496 N N . GLY A 1 192 ? -8.550 25.579 28.755 1.00 45.62 192 GLY A N 1
ATOM 1497 C CA . GLY A 1 192 ? -9.412 26.700 29.110 1.00 45.62 192 GLY A CA 1
ATOM 1498 C C . GLY A 1 192 ? -9.584 26.854 30.614 1.00 45.62 192 GLY A C 1
ATOM 1499 O O . GLY A 1 192 ? -10.662 27.225 31.046 1.00 45.62 192 GLY A O 1
ATOM 1500 N N . THR A 1 193 ? -8.555 26.558 31.403 1.00 47.31 193 THR A N 1
ATOM 1501 C CA . THR A 1 193 ? -8.422 27.065 32.772 1.00 47.31 193 THR A CA 1
ATOM 1502 C C . THR A 1 193 ? -6.941 27.220 33.079 1.00 47.31 193 THR A C 1
ATOM 1504 O O . THR A 1 193 ? -6.183 26.276 32.872 1.00 47.31 193 THR A O 1
ATOM 1507 N N . GLU A 1 194 ? -6.593 28.406 33.577 1.00 47.97 194 GLU A N 1
ATOM 1508 C CA . GLU A 1 194 ? -5.382 28.784 34.322 1.00 47.97 194 GLU A CA 1
ATOM 1509 C C . GLU A 1 194 ? -4.512 29.845 33.628 1.00 47.97 194 GLU A C 1
ATOM 1511 O O . GLU A 1 194 ? -3.420 29.595 33.124 1.00 47.97 194 GLU A O 1
ATOM 1516 N N . SER A 1 195 ? -5.026 31.076 33.609 1.00 46.91 195 SER A N 1
ATOM 1517 C CA . SER A 1 195 ? -4.236 32.312 33.559 1.00 46.91 195 SER A CA 1
ATOM 1518 C C . SER A 1 195 ? -5.069 33.446 34.163 1.00 46.91 195 SER A C 1
ATOM 1520 O O . SER A 1 195 ? -5.465 34.352 33.448 1.00 46.91 195 SER A O 1
ATOM 1522 N N . ASP A 1 196 ? -5.376 33.346 35.459 1.00 44.75 196 ASP A N 1
ATOM 1523 C CA . ASP A 1 196 ? -5.824 34.475 36.289 1.00 44.75 196 ASP A CA 1
ATOM 1524 C C . ASP A 1 196 ? -5.393 34.219 37.749 1.00 44.75 196 ASP A C 1
ATOM 1526 O O . ASP A 1 196 ? -6.155 33.692 38.561 1.00 44.75 196 ASP A O 1
ATOM 1530 N N . VAL A 1 197 ? -4.132 34.557 38.051 1.00 45.62 197 VAL A N 1
ATOM 1531 C CA . VAL A 1 197 ? -3.619 34.943 39.383 1.00 45.62 197 VAL A CA 1
ATOM 1532 C C . VAL A 1 197 ? -2.715 36.151 39.191 1.00 45.62 197 VAL A C 1
ATOM 1534 O O . VAL A 1 197 ? -1.854 36.086 38.284 1.00 45.62 197 VAL A O 1
#

Foldseek 3Di:
DDDDDDDDDDPDDPVVVVVVVVVVVVVVVVVVVVVVPPPPPPPVVVVVVLVVLLVLLVVLLVLLVVQCPQWLQASVLSVLSNVLSVLSNVVSVLVVDPLPPDDPDPDPDVSVVVSVVVVVVSVVVSVVSLVVLVCRLVVLVDADCDPPDNRHHPPVSSCSSVVVSVVVVVVVVVCVVVVVVCCVVVVVVPPPDDDDD

Secondary structure (DSSP, 8-state):
------------SHHHHHHHHHHHHHHHHHHHHHHH------HHHHHHHHHHHHHHHHHHHHHHHHGGGS-TT-THHHHHHHHHHHHHHHHHHHTTTTTT---SS----HHHHHHHHHHHHHHHHHHHHHHHHHHHHHHTSS-B-STTSTTB--HHHHHHHHHHHHHHHHHHHHHHHHHHHHHHHHHTTS--S----

InterPro domains:
  IPR040350 Transmembrane protein 272 [PTHR33444] (42-187)

Sequence (197 aa):
MRRRGVRHQNDAPHDFELRWSIMGTMENRSLLQRMSQAPRPSVPVLIISKIFMVALPITQVAIGSVYLKDCPAQHYIPVYVLVSGVFALVLSLLSCLPCAQEPEDGGSSPLGSLCTAWNSTVTLFLFCWFIAGNIWIYSIYQPSYIPGAENYCSKTLYLFAFWTTTLVYILLGMLFVLGCCALLLCGRGGFGTESDV

Radius of gyration: 29.97 Å; chains: 1; bounding box: 65×67×98 Å